Protein AF-A0A519Q4I6-F1 (afdb_monomer_lite)

pLDDT: mean 90.16, std 10.75, range [29.67, 98.44]

Radius of gyration: 19.49 Å; chains: 1; bounding box: 50×36×52 Å

Foldseek 3Di:
DPPAPPVCVQVVVDDDDPDDDPPDQAFEDAAPDPVCPVSVVVCVVNVHFYKHKYQDFAFAQADVVVVTHGPDMDIWRFHDPLAPVGDTPVNVCVVCCVVPCDPVNVVVVVVVLVVCLVVLGGNHNDADADPCVLDDDDAAEAEDFDAAPDPSQVSLVHDLVVSLVRACAEDDNGSDDHVSHPPDRYDHGGHRLSNVLVRHQYYDDRRDSSVVVNVSHND

Sequence (219 aa):
MLKIPFLQTFLPDHDLRRLPTPDVQAVIGWGLKPSAAAGRKLAAARGLPYIALEDGFLRSVGLGEAGATSLSLSVDDLGIYYDATRPSRLERLIETAPDWCDSAMKARARALVDRIVETGLSKTNMGGPLDRSLLRPGRRVLIVDQTAGDQSIAGGLASPESFLDMVAAGRKQGCIPPEALGGLTLIDTDVRGADLLAEVDVVYAVTSALGFEAVLRLG

Structure (mmCIF, N/CA/C/O backbone):
data_AF-A0A519Q4I6-F1
#
_entry.id   AF-A0A519Q4I6-F1
#
loop_
_atom_site.group_PDB
_atom_site.id
_atom_site.type_symbol
_atom_site.label_atom_id
_atom_site.label_alt_id
_atom_site.label_comp_id
_atom_site.label_asym_id
_atom_site.label_entity_id
_atom_site.label_seq_id
_atom_site.pdbx_PDB_ins_code
_atom_site.Cartn_x
_atom_site.Cartn_y
_atom_site.Cartn_z
_atom_site.occupancy
_atom_site.B_iso_or_equiv
_atom_site.auth_seq_id
_atom_site.auth_comp_id
_atom_site.auth_asym_id
_atom_site.auth_atom_id
_atom_site.pdbx_PDB_model_num
ATOM 1 N N . MET A 1 1 ? -6.216 17.326 14.467 1.00 58.44 1 MET A N 1
ATOM 2 C CA . MET A 1 1 ? -7.270 16.828 13.564 1.00 58.44 1 MET A CA 1
ATOM 3 C C . MET A 1 1 ? -6.591 16.455 12.269 1.00 58.44 1 MET A C 1
ATOM 5 O O . MET A 1 1 ? -5.737 17.224 11.832 1.00 58.44 1 MET A O 1
ATOM 9 N N . LEU A 1 2 ? -6.892 15.277 11.728 1.00 72.19 2 LEU A N 1
ATOM 10 C CA . LEU A 1 2 ? -6.369 14.867 10.431 1.00 72.19 2 LEU A CA 1
ATOM 11 C C . LEU A 1 2 ? -6.779 15.922 9.399 1.00 72.19 2 LEU A C 1
ATOM 13 O O . LEU A 1 2 ? -7.954 16.268 9.302 1.00 72.19 2 LEU A O 1
ATOM 17 N N . LYS A 1 3 ? -5.804 16.497 8.692 1.00 79.50 3 LYS A N 1
ATOM 18 C CA . LYS A 1 3 ? -6.052 17.510 7.659 1.00 79.50 3 LYS A CA 1
ATOM 19 C C . LYS A 1 3 ? -6.359 16.809 6.338 1.00 79.50 3 LYS A C 1
ATOM 21 O O . LYS A 1 3 ? -5.592 16.916 5.390 1.00 79.50 3 LYS A O 1
ATOM 26 N N . ILE A 1 4 ? -7.442 16.041 6.317 1.00 83.69 4 ILE A N 1
ATOM 27 C CA . ILE A 1 4 ? -7.895 15.319 5.129 1.00 83.69 4 ILE A CA 1
ATOM 28 C C . ILE A 1 4 ? -9.109 16.075 4.586 1.00 83.69 4 ILE A C 1
ATOM 30 O O . ILE A 1 4 ? -10.142 16.112 5.264 1.00 83.69 4 ILE A O 1
ATOM 34 N N . PRO A 1 5 ? -9.001 16.719 3.410 1.00 85.00 5 PRO A N 1
ATOM 35 C CA . PRO A 1 5 ? -10.154 17.315 2.753 1.00 85.00 5 PRO A CA 1
ATOM 36 C C . PRO A 1 5 ? -11.267 16.277 2.602 1.00 85.00 5 PRO A C 1
ATOM 38 O O . PRO A 1 5 ? -11.004 15.136 2.234 1.00 85.00 5 PRO A O 1
ATOM 41 N N . PHE A 1 6 ? -12.503 16.677 2.905 1.00 87.25 6 PHE A N 1
ATOM 42 C CA . PHE A 1 6 ? -13.687 15.824 2.751 1.00 87.25 6 PHE A CA 1
ATOM 43 C C . PHE A 1 6 ? -13.663 14.523 3.575 1.00 87.25 6 PHE A C 1
ATOM 45 O O . PHE A 1 6 ? -14.329 13.561 3.209 1.00 87.25 6 PHE A O 1
ATOM 52 N N . LEU A 1 7 ? -12.952 14.480 4.713 1.00 90.88 7 LEU A N 1
ATOM 53 C CA . LEU A 1 7 ? -12.899 13.285 5.573 1.00 90.88 7 LEU A CA 1
ATOM 54 C C . LEU A 1 7 ? -14.290 12.734 5.935 1.00 90.88 7 LEU A C 1
ATOM 56 O O . LEU A 1 7 ? -14.488 11.524 5.937 1.00 90.88 7 LEU A O 1
ATOM 60 N N . GLN A 1 8 ? -15.257 13.620 6.183 1.00 90.94 8 GLN A N 1
ATOM 61 C CA . GLN A 1 8 ? -16.641 13.241 6.478 1.00 90.94 8 GLN A CA 1
ATOM 62 C C . GLN A 1 8 ? -17.301 12.458 5.330 1.00 90.94 8 GLN A C 1
ATOM 64 O O . GLN A 1 8 ? -18.127 11.592 5.583 1.00 90.94 8 GLN A O 1
ATOM 69 N N . THR A 1 9 ? -16.919 12.717 4.076 1.00 91.56 9 THR A N 1
ATOM 70 C CA . THR A 1 9 ? -17.428 11.990 2.902 1.00 91.56 9 THR A CA 1
ATOM 71 C C . THR A 1 9 ? -16.922 10.550 2.860 1.00 91.56 9 THR A C 1
ATOM 73 O O . THR A 1 9 ? -17.627 9.671 2.379 1.00 91.56 9 THR A O 1
ATOM 76 N N . PHE A 1 10 ? -15.716 10.292 3.374 1.00 92.44 10 PHE A N 1
ATOM 77 C CA . PHE A 1 10 ? -15.170 8.935 3.476 1.00 92.44 10 PHE A CA 1
ATOM 78 C C . PHE A 1 10 ? -15.743 8.148 4.657 1.00 92.44 10 PHE A C 1
ATOM 80 O O . PHE A 1 10 ? -15.707 6.922 4.643 1.00 92.44 10 PHE A O 1
ATOM 87 N N . LEU A 1 11 ? -16.256 8.844 5.673 1.00 93.50 11 LEU A N 1
ATOM 88 C CA . LEU A 1 11 ? -16.809 8.260 6.893 1.00 93.50 11 LEU A CA 1
ATOM 89 C C . LEU A 1 11 ? -18.229 8.801 7.142 1.00 93.50 11 LEU A C 1
ATOM 91 O O . LEU A 1 11 ? -18.469 9.407 8.189 1.00 93.50 11 LEU A O 1
ATOM 95 N N . PRO A 1 12 ? -19.171 8.619 6.193 1.00 93.12 12 PRO A N 1
ATOM 96 C CA . PRO A 1 12 ? -20.488 9.254 6.260 1.00 93.12 12 PRO A CA 1
ATOM 97 C C . PRO A 1 12 ? -21.295 8.799 7.480 1.00 93.12 12 PRO A C 1
ATOM 99 O O . PRO A 1 12 ? -22.075 9.578 8.019 1.00 93.12 12 PRO A O 1
ATOM 102 N N . ASP A 1 13 ? -21.045 7.577 7.951 1.00 92.00 13 ASP A N 1
ATOM 103 C CA . ASP A 1 13 ? -21.754 6.963 9.076 1.00 92.00 13 ASP A CA 1
ATOM 104 C C . ASP A 1 13 ? -21.189 7.358 10.456 1.00 92.00 13 ASP A C 1
ATOM 106 O O . ASP A 1 13 ? -21.623 6.826 11.475 1.00 92.00 13 ASP A O 1
ATOM 110 N N . HIS A 1 14 ? -20.204 8.265 10.516 1.00 91.56 14 HIS A N 1
ATOM 111 C CA . HIS A 1 14 ? -19.526 8.647 11.760 1.00 91.56 14 HIS A CA 1
ATOM 112 C C . HIS A 1 14 ? -19.687 10.141 12.077 1.00 91.56 14 HIS A C 1
ATOM 114 O O . HIS A 1 14 ? -19.420 10.991 11.233 1.00 91.56 14 HIS A O 1
ATOM 120 N N . ASP A 1 15 ? -20.018 10.483 13.327 1.00 92.94 15 ASP A N 1
ATOM 121 C CA . ASP A 1 15 ? -19.925 11.857 13.851 1.00 92.94 15 ASP A CA 1
ATOM 122 C C . ASP A 1 15 ? -18.474 12.165 14.269 1.00 92.94 15 ASP A C 1
ATOM 124 O O . ASP A 1 15 ? -18.004 11.758 15.338 1.00 92.94 15 ASP A O 1
ATOM 128 N N . LEU A 1 16 ? -17.718 12.840 13.398 1.00 92.75 16 LEU A N 1
ATOM 129 C CA . LEU A 1 16 ? -16.288 13.070 13.600 1.00 92.75 16 LEU A CA 1
ATOM 130 C C . LEU A 1 16 ? -16.016 14.239 14.555 1.00 92.75 16 LEU A C 1
ATOM 132 O O . LEU A 1 16 ? -16.222 15.409 14.232 1.00 92.75 16 LEU A O 1
ATOM 136 N N . ARG A 1 17 ? -15.415 13.935 15.712 1.00 90.44 17 ARG A N 1
ATOM 137 C CA . ARG A 1 17 ? -15.042 14.934 16.727 1.00 90.44 17 ARG A CA 1
ATOM 138 C C . ARG A 1 17 ? -13.531 15.095 16.847 1.00 90.44 17 ARG A C 1
ATOM 140 O O . ARG A 1 17 ? -12.776 14.129 16.911 1.00 90.44 17 ARG A O 1
ATOM 147 N N . ARG A 1 18 ? -13.067 16.347 16.937 1.00 86.56 18 ARG A N 1
ATOM 148 C CA . ARG A 1 18 ? -11.634 16.662 17.097 1.00 86.56 18 ARG A CA 1
ATOM 149 C C . ARG A 1 18 ? -11.086 16.285 18.475 1.00 86.56 18 ARG A C 1
ATOM 151 O O . ARG A 1 18 ? -9.905 15.956 18.577 1.00 86.56 18 ARG A O 1
ATOM 158 N N . LEU A 1 19 ? -11.901 16.430 19.516 1.00 85.75 19 LEU A N 1
ATOM 159 C CA . LEU A 1 19 ? -11.523 16.179 20.903 1.00 85.75 19 LEU A CA 1
ATOM 160 C C . LEU A 1 19 ? -12.349 15.015 21.456 1.00 85.75 19 LEU A C 1
ATOM 162 O O . LEU A 1 19 ? -13.545 14.936 21.162 1.00 85.75 19 LEU A O 1
ATOM 166 N N . PRO A 1 20 ? -11.741 14.129 22.260 1.00 83.25 20 PRO A N 1
ATOM 167 C CA . PRO A 1 20 ? -12.460 13.013 22.842 1.00 83.25 20 PRO A CA 1
ATOM 168 C C . PRO A 1 20 ? -13.451 13.521 23.890 1.00 83.25 20 PRO A C 1
ATOM 170 O O . PRO A 1 20 ? -13.069 14.120 24.894 1.00 83.25 20 PRO A O 1
ATOM 173 N N . THR A 1 21 ? -14.726 13.243 23.658 1.00 90.19 21 THR A N 1
ATOM 174 C CA . THR A 1 21 ? -15.821 13.422 24.621 1.00 90.19 21 THR A CA 1
ATOM 175 C C . THR A 1 21 ? -16.089 12.089 25.343 1.00 90.19 21 THR A C 1
ATOM 177 O O . THR A 1 21 ? -15.518 11.067 24.951 1.00 90.19 21 THR A O 1
ATOM 180 N N . PRO A 1 22 ? -16.834 12.056 26.460 1.00 89.88 22 PRO A N 1
ATOM 181 C CA . PRO A 1 22 ? -17.107 10.801 27.171 1.00 89.88 22 PRO A CA 1
ATOM 182 C C . PRO A 1 22 ? -17.894 9.769 26.349 1.00 89.88 22 PRO A C 1
ATOM 184 O O . PRO A 1 22 ? -17.717 8.577 26.562 1.00 89.88 22 PRO A O 1
ATOM 187 N N . ASP A 1 23 ? -18.717 10.220 25.403 1.00 93.00 23 ASP A N 1
ATOM 188 C CA . ASP A 1 23 ? -19.615 9.415 24.566 1.00 93.00 23 ASP A CA 1
ATOM 189 C C . ASP A 1 23 ? -18.983 8.921 23.251 1.00 93.00 23 ASP A C 1
ATOM 191 O O . ASP A 1 23 ? -19.674 8.320 22.432 1.00 93.00 23 ASP A O 1
ATOM 195 N N . VAL A 1 24 ? -17.681 9.150 23.018 1.00 94.88 24 VAL A N 1
ATOM 196 C CA . VAL A 1 24 ? -17.032 8.649 21.793 1.00 94.88 24 VAL A CA 1
ATOM 197 C C . VAL A 1 24 ? -17.026 7.120 21.744 1.00 94.88 24 VAL A C 1
ATOM 199 O O . VAL A 1 24 ? -16.676 6.455 22.715 1.00 94.88 24 VAL A O 1
ATOM 202 N N . GLN A 1 25 ? -17.362 6.568 20.580 1.00 95.38 25 GLN A N 1
ATOM 203 C CA . GLN A 1 25 ? -17.472 5.119 20.380 1.00 95.38 25 GLN A CA 1
ATOM 204 C C . GLN A 1 25 ? -16.216 4.493 19.769 1.00 95.38 25 GLN A C 1
ATOM 206 O O . GLN A 1 25 ? -16.044 3.286 19.853 1.00 95.38 25 GLN A O 1
ATOM 211 N N . ALA A 1 26 ? -15.334 5.296 19.170 1.00 95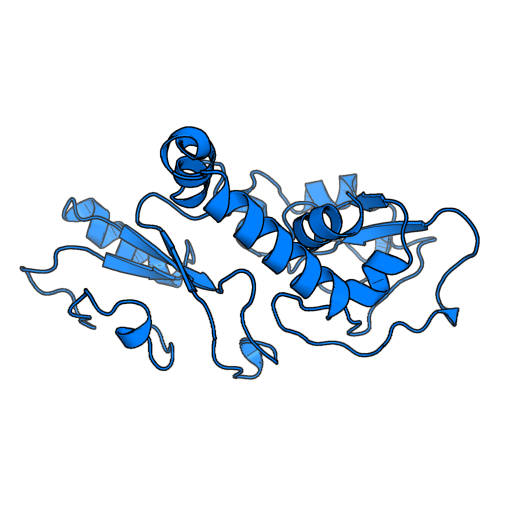.81 26 ALA A N 1
ATOM 212 C CA . ALA A 1 26 ? -14.075 4.855 18.581 1.00 95.81 26 ALA A CA 1
ATOM 213 C C . ALA A 1 26 ? -13.063 6.008 18.549 1.00 95.81 26 ALA A C 1
ATOM 215 O O . ALA A 1 26 ? -13.426 7.183 18.664 1.00 95.81 26 ALA A O 1
ATOM 216 N N . VAL A 1 27 ? -11.786 5.678 18.364 1.00 96.00 27 VAL A N 1
ATOM 217 C CA . VAL A 1 27 ? -10.722 6.656 18.110 1.00 96.00 27 VAL A CA 1
ATOM 218 C C . VAL A 1 27 ? -10.154 6.429 16.718 1.00 96.00 27 VAL A C 1
ATOM 220 O O . VAL A 1 27 ? -9.719 5.330 16.399 1.00 96.00 27 VAL A O 1
ATOM 223 N N . ILE A 1 28 ? -10.108 7.481 15.905 1.00 95.56 28 ILE A N 1
ATOM 224 C CA . ILE A 1 28 ? -9.580 7.428 14.539 1.00 95.56 28 ILE A CA 1
ATOM 225 C C . ILE A 1 28 ? -8.178 8.049 14.503 1.00 95.56 28 ILE A C 1
ATOM 227 O O . ILE A 1 28 ? -7.946 9.115 15.084 1.00 95.56 28 ILE A O 1
ATOM 231 N N . GLY A 1 29 ? -7.240 7.414 13.803 1.00 95.38 29 GLY A N 1
ATOM 232 C CA . GLY A 1 29 ? -5.883 7.928 13.604 1.00 95.38 29 GLY A CA 1
ATOM 233 C C . GLY A 1 29 ? -5.292 7.530 12.254 1.00 95.38 29 GLY A C 1
ATOM 234 O O . GLY A 1 29 ? -5.869 6.729 11.531 1.00 95.38 29 GLY A O 1
ATOM 235 N N . TRP A 1 30 ? -4.150 8.119 11.890 1.00 95.25 30 TRP A N 1
ATOM 236 C CA . TRP A 1 30 ? -3.477 7.809 10.624 1.00 95.25 30 TRP A CA 1
ATOM 237 C C . TRP A 1 30 ? -2.469 6.673 10.807 1.00 95.25 30 TRP A C 1
ATOM 239 O O . TRP A 1 30 ? -1.402 6.877 11.402 1.00 95.25 30 TRP A O 1
ATOM 249 N N . GLY A 1 31 ? -2.824 5.493 10.302 1.00 95.56 31 GLY A N 1
ATOM 250 C CA . GLY A 1 31 ? -2.033 4.273 10.363 1.00 95.56 31 GLY A CA 1
ATOM 251 C C . GLY A 1 31 ? -1.531 3.990 11.774 1.00 95.56 31 GLY A C 1
ATOM 252 O O . GLY A 1 31 ? -2.256 4.116 12.767 1.00 95.56 31 GLY A O 1
ATOM 253 N N . LEU A 1 32 ? -0.248 3.651 11.862 1.00 94.56 32 LEU A N 1
ATOM 254 C CA . LEU A 1 32 ? 0.450 3.368 13.109 1.00 94.56 32 LEU A CA 1
ATOM 255 C C . LEU A 1 32 ? 1.498 4.428 13.487 1.00 94.56 32 LEU A C 1
ATOM 257 O O . LEU A 1 32 ? 2.332 4.170 14.366 1.00 94.56 32 LEU A O 1
ATOM 261 N N . LYS A 1 33 ? 1.424 5.621 12.876 1.00 90.75 33 LYS A N 1
ATOM 262 C CA . LYS A 1 33 ? 2.454 6.662 12.993 1.00 90.75 33 LYS A CA 1
ATOM 263 C C . LYS A 1 33 ? 2.623 7.110 14.447 1.00 90.75 33 LYS A C 1
ATOM 265 O O . LYS A 1 33 ? 1.661 7.058 15.221 1.00 90.75 33 LYS A O 1
ATOM 270 N N . PRO A 1 34 ? 3.793 7.656 14.833 1.00 92.25 34 PRO A N 1
ATOM 271 C CA . PRO A 1 34 ? 3.973 8.259 16.156 1.00 92.25 34 PRO A CA 1
ATOM 272 C C . PRO A 1 34 ? 2.895 9.299 16.500 1.00 92.25 34 PRO A C 1
ATOM 274 O O . PRO A 1 34 ? 2.445 9.370 17.642 1.00 92.25 34 PRO A O 1
ATOM 277 N N . SER A 1 35 ? 2.399 10.039 15.501 1.00 91.81 35 SER A N 1
ATOM 278 C CA . SER A 1 35 ? 1.297 10.999 15.652 1.00 91.81 35 SER A CA 1
ATOM 279 C C . SER A 1 35 ? -0.025 10.369 16.112 1.00 91.81 35 SER A C 1
ATOM 281 O O . SER A 1 35 ? -0.828 11.046 16.752 1.00 91.81 35 SER A O 1
ATOM 283 N N . ALA A 1 36 ? -0.250 9.081 15.842 1.00 94.19 36 ALA A N 1
ATOM 284 C CA . ALA A 1 36 ? -1.424 8.336 16.286 1.00 94.19 36 ALA A CA 1
ATOM 285 C C . ALA A 1 36 ? -1.242 7.667 17.662 1.00 94.19 36 ALA A C 1
ATOM 287 O O . ALA A 1 36 ? -2.209 7.162 18.237 1.00 94.19 36 ALA A O 1
ATOM 288 N N . ALA A 1 37 ? -0.032 7.675 18.237 1.00 95.06 37 ALA A N 1
ATOM 289 C CA . ALA A 1 37 ? 0.271 6.940 19.465 1.00 95.06 37 ALA A CA 1
ATOM 290 C C . ALA A 1 37 ? -0.604 7.362 20.656 1.00 95.06 37 ALA A C 1
ATOM 292 O O . ALA A 1 37 ? -1.067 6.503 21.405 1.00 95.06 37 ALA A O 1
ATOM 293 N N . ALA A 1 38 ? -0.869 8.662 20.814 1.00 94.38 38 ALA A N 1
ATOM 294 C CA . ALA A 1 38 ? -1.755 9.163 21.865 1.00 94.38 38 ALA A CA 1
ATOM 295 C C . ALA A 1 38 ? -3.203 8.675 21.681 1.00 94.38 38 ALA A C 1
ATOM 297 O O . ALA A 1 38 ? -3.833 8.254 22.648 1.00 94.38 38 ALA A O 1
ATOM 298 N N . GLY A 1 39 ? -3.704 8.667 20.440 1.00 94.25 39 GLY A N 1
ATOM 299 C CA . GLY A 1 39 ? -5.037 8.158 20.110 1.00 94.25 39 GLY A CA 1
ATOM 300 C C . GLY A 1 39 ? -5.174 6.663 20.400 1.00 94.25 39 GLY A C 1
ATOM 301 O O . GLY A 1 39 ? -6.123 6.252 21.060 1.00 94.25 39 GLY A O 1
ATOM 302 N N . ARG A 1 40 ? -4.179 5.856 20.014 1.00 96.00 40 ARG A N 1
ATOM 303 C CA . ARG A 1 40 ? -4.159 4.416 20.326 1.00 96.00 40 ARG A CA 1
ATOM 304 C C . ARG A 1 40 ? -4.116 4.138 21.828 1.00 96.00 40 ARG A C 1
ATOM 306 O O . ARG A 1 40 ? -4.835 3.269 22.306 1.00 96.00 40 ARG A O 1
ATOM 313 N N . LYS A 1 41 ? -3.305 4.888 22.585 1.00 96.56 41 LYS A N 1
ATOM 314 C CA . LYS A 1 41 ? -3.260 4.775 24.054 1.00 96.56 41 LYS A CA 1
ATOM 315 C C . LYS A 1 41 ? -4.611 5.113 24.682 1.00 96.56 41 LYS A C 1
ATOM 317 O O . LYS A 1 41 ? -5.041 4.414 25.592 1.00 96.56 41 LYS A O 1
ATOM 322 N N . LEU A 1 42 ? -5.282 6.153 24.184 1.00 95.19 42 LEU A N 1
ATOM 323 C CA . LEU A 1 42 ? -6.617 6.534 24.641 1.00 95.19 42 LEU A CA 1
ATOM 324 C C . LEU A 1 42 ? -7.655 5.442 24.352 1.00 95.19 42 LEU A C 1
ATOM 326 O O . LEU A 1 42 ? -8.431 5.108 25.243 1.00 95.19 42 LEU A O 1
ATOM 330 N N . ALA A 1 43 ? -7.652 4.893 23.134 1.00 96.38 43 ALA A N 1
ATOM 331 C CA . ALA A 1 43 ? -8.530 3.796 22.739 1.00 96.38 43 ALA A CA 1
ATOM 332 C C . ALA A 1 43 ? -8.354 2.591 23.671 1.00 96.38 43 ALA A C 1
ATOM 334 O O . ALA A 1 43 ? -9.318 2.150 24.290 1.00 96.38 43 ALA A O 1
ATOM 335 N N . ALA A 1 44 ? -7.108 2.154 23.879 1.00 96.62 44 ALA A N 1
ATOM 336 C CA . ALA A 1 44 ? -6.789 1.051 24.781 1.00 96.62 44 ALA A CA 1
ATOM 337 C C . ALA A 1 44 ? -7.225 1.327 26.231 1.00 96.62 44 ALA A C 1
ATOM 339 O O . ALA A 1 44 ? -7.873 0.487 26.846 1.00 96.62 44 ALA A O 1
ATOM 340 N N . ALA A 1 45 ? -6.931 2.517 26.766 1.00 96.69 45 ALA A N 1
ATOM 341 C CA . ALA A 1 45 ? -7.282 2.882 28.140 1.00 96.69 45 ALA A CA 1
ATOM 342 C C . ALA A 1 45 ? -8.799 2.940 28.392 1.00 96.69 45 ALA A C 1
ATOM 344 O O . ALA A 1 45 ? -9.235 2.777 29.528 1.00 96.69 45 ALA A O 1
ATOM 345 N N . ARG A 1 46 ? -9.600 3.187 27.348 1.00 95.81 46 ARG A N 1
ATOM 346 C CA . ARG A 1 46 ? -11.067 3.245 27.423 1.00 95.81 46 ARG A CA 1
ATOM 347 C C . ARG A 1 46 ? -11.763 1.985 26.899 1.00 95.81 46 ARG A C 1
ATOM 349 O O . ARG A 1 46 ? -12.987 1.948 26.909 1.00 95.81 46 ARG A O 1
ATOM 356 N N . GLY A 1 47 ? -11.017 0.988 26.418 1.00 96.12 47 GLY A N 1
ATOM 357 C CA . GLY A 1 47 ? -11.591 -0.188 25.755 1.00 96.12 47 GLY A CA 1
ATOM 358 C C . GLY A 1 47 ? -12.361 0.142 24.469 1.00 96.12 47 GLY A C 1
ATOM 359 O O . GLY A 1 47 ? -13.308 -0.560 24.132 1.00 96.12 47 GLY A O 1
ATOM 360 N N . LEU A 1 48 ? -11.992 1.223 23.774 1.00 96.56 48 LEU A N 1
ATOM 361 C CA . LEU A 1 48 ? -12.624 1.643 22.521 1.00 96.56 48 LEU A CA 1
ATOM 362 C C . LEU A 1 48 ? -11.880 1.056 21.308 1.00 96.56 48 LEU A C 1
ATOM 364 O O . LEU A 1 48 ? -10.652 0.933 21.355 1.00 96.56 48 LEU A O 1
ATOM 368 N N . PRO A 1 49 ? -12.576 0.779 20.191 1.00 96.19 49 PRO A N 1
ATOM 369 C CA . PRO A 1 49 ? -11.950 0.504 18.903 1.00 96.19 49 PRO A CA 1
ATOM 370 C C . PRO A 1 49 ? -11.005 1.627 18.461 1.00 96.19 49 PRO A C 1
ATOM 372 O O . PRO A 1 49 ? -11.291 2.819 18.638 1.00 96.19 49 PRO A O 1
ATOM 375 N N . TYR A 1 50 ? -9.895 1.238 17.836 1.00 97.25 50 TYR A N 1
ATOM 376 C CA . TYR A 1 50 ? -9.029 2.146 17.093 1.00 97.25 50 TYR A CA 1
ATOM 377 C C . TYR A 1 50 ? -9.208 1.895 15.598 1.00 97.25 50 TYR A C 1
ATOM 379 O O . TYR A 1 50 ? -8.978 0.783 15.136 1.00 97.25 50 TYR A O 1
ATOM 387 N N . ILE A 1 51 ? -9.590 2.934 14.860 1.00 97.00 51 ILE A N 1
ATOM 388 C CA . ILE A 1 51 ? -9.761 2.887 13.410 1.00 97.00 51 ILE A CA 1
ATOM 389 C C . ILE A 1 51 ? -8.543 3.554 12.768 1.00 97.00 51 ILE A C 1
ATOM 391 O O . ILE A 1 51 ? -8.327 4.765 12.906 1.00 97.00 51 ILE A O 1
ATOM 395 N N . ALA A 1 52 ? -7.734 2.760 12.080 1.00 97.44 52 ALA A N 1
ATOM 396 C CA . ALA A 1 52 ? -6.577 3.208 11.331 1.00 97.44 52 ALA A CA 1
ATOM 397 C C . ALA A 1 52 ? -6.993 3.648 9.920 1.00 97.44 52 ALA A C 1
ATOM 399 O O . ALA A 1 52 ? -7.571 2.885 9.148 1.00 97.44 52 ALA A O 1
ATOM 400 N N . LEU A 1 53 ? -6.665 4.892 9.577 1.00 96.94 53 LEU A N 1
ATOM 401 C CA . LEU A 1 53 ? -6.801 5.430 8.229 1.00 96.94 53 LEU A CA 1
ATOM 402 C C . LEU A 1 53 ? -5.461 5.415 7.506 1.00 96.94 53 LEU A C 1
ATOM 404 O O . LEU A 1 53 ? -4.442 5.771 8.094 1.00 96.94 53 LEU A O 1
ATOM 408 N N . GLU A 1 54 ? -5.480 5.100 6.220 1.00 96.00 54 GLU A N 1
ATOM 409 C CA . GLU A 1 54 ? -4.347 5.297 5.313 1.00 96.00 54 GLU A CA 1
ATOM 410 C C . GLU A 1 54 ? -4.828 5.717 3.925 1.00 96.00 54 GLU A C 1
ATOM 412 O O . GLU A 1 54 ? -6.015 5.630 3.599 1.00 96.00 54 GLU A O 1
ATOM 417 N N . ASP A 1 55 ? -3.892 6.150 3.086 1.00 94.81 55 ASP A N 1
ATOM 418 C CA . ASP A 1 55 ? -4.171 6.380 1.672 1.00 94.81 55 ASP A CA 1
ATOM 419 C C . ASP A 1 55 ? -4.601 5.079 0.983 1.00 94.81 55 ASP A C 1
ATOM 421 O O . ASP A 1 55 ? -3.916 4.059 1.093 1.00 94.81 55 ASP A O 1
ATOM 425 N N . GLY A 1 56 ? -5.675 5.124 0.190 1.00 95.25 56 GLY A N 1
ATOM 426 C CA . GLY A 1 56 ? -6.083 3.970 -0.608 1.00 95.25 56 GLY A CA 1
ATOM 427 C C . GLY A 1 56 ? -5.064 3.593 -1.696 1.00 95.25 56 GLY A C 1
ATOM 428 O O . GLY A 1 56 ? -4.079 4.300 -1.959 1.00 95.25 56 GLY A O 1
ATOM 429 N N . PHE A 1 57 ? -5.288 2.440 -2.332 1.00 95.69 57 PHE A N 1
ATOM 430 C CA . PHE A 1 57 ? -4.385 1.895 -3.355 1.00 95.69 57 PHE A CA 1
ATOM 431 C C . PHE A 1 57 ? -4.381 2.711 -4.659 1.00 95.69 57 PHE A C 1
ATOM 433 O O . PHE A 1 57 ? -3.351 2.774 -5.318 1.00 95.69 57 PHE A O 1
ATOM 440 N N . LEU A 1 58 ? -5.484 3.399 -4.983 1.00 95.31 58 LEU A N 1
ATOM 441 C CA . LEU A 1 58 ? -5.568 4.418 -6.039 1.00 95.31 58 LEU A CA 1
ATOM 442 C C . LEU A 1 58 ? -5.877 5.772 -5.394 1.00 95.31 58 LEU A C 1
ATOM 444 O O . LEU A 1 58 ? -7.031 6.088 -5.105 1.00 95.31 58 LEU A O 1
ATOM 448 N N . ARG A 1 59 ? -4.841 6.554 -5.104 1.00 94.75 59 ARG A N 1
ATOM 449 C CA . ARG A 1 59 ? -4.917 7.711 -4.211 1.00 94.75 59 ARG A CA 1
ATOM 450 C C . ARG A 1 59 ? -5.271 9.003 -4.933 1.00 94.75 59 ARG A C 1
ATOM 452 O O . ARG A 1 59 ? -6.182 9.686 -4.498 1.00 94.75 59 ARG A O 1
ATOM 459 N N . SER A 1 60 ? -4.532 9.408 -5.959 1.00 94.56 60 SER A N 1
ATOM 460 C CA . SER A 1 60 ? -4.615 10.784 -6.481 1.00 94.56 60 SER A CA 1
ATOM 461 C C . SER A 1 60 ? -3.972 10.923 -7.857 1.00 94.56 60 SER A C 1
ATOM 463 O O . SER A 1 60 ? -3.299 10.006 -8.308 1.00 94.56 60 SER A O 1
ATOM 465 N N . VAL A 1 61 ? -4.146 12.077 -8.505 1.00 92.75 61 VAL A N 1
ATOM 466 C CA . VAL A 1 61 ? -3.216 12.570 -9.535 1.00 92.75 61 VAL A CA 1
ATOM 467 C C . VAL A 1 61 ? -2.308 13.583 -8.846 1.00 92.75 61 VAL A C 1
ATOM 469 O O . VAL A 1 61 ? -2.767 14.662 -8.474 1.00 92.75 61 VAL A O 1
ATOM 472 N N . GLY A 1 62 ? -1.059 13.207 -8.579 1.00 88.44 62 GLY A N 1
ATOM 473 C CA . GLY A 1 62 ? -0.146 13.996 -7.748 1.00 88.44 62 GLY A CA 1
ATOM 474 C C . GLY A 1 62 ? 0.243 13.318 -6.439 1.00 88.44 62 GLY A C 1
ATOM 475 O O . GLY A 1 62 ? -0.427 12.401 -5.959 1.00 88.44 62 GLY A O 1
ATOM 476 N N . LEU A 1 63 ? 1.334 13.799 -5.844 1.00 84.25 63 LEU A N 1
ATOM 477 C CA . LEU A 1 63 ? 1.826 13.353 -4.540 1.00 84.25 63 LEU A CA 1
ATOM 478 C C . LEU A 1 63 ? 1.059 14.025 -3.398 1.00 84.25 63 LEU A C 1
ATOM 480 O O . LEU A 1 63 ? 0.722 15.208 -3.464 1.00 84.25 63 LEU A O 1
ATOM 484 N N . GLY A 1 64 ? 0.843 13.288 -2.307 1.00 82.12 64 GLY A N 1
ATOM 485 C CA . GLY A 1 64 ? 0.222 13.841 -1.101 1.00 82.12 64 GLY A CA 1
ATOM 486 C C . GLY A 1 64 ? 1.028 14.973 -0.475 1.00 82.12 64 GLY A C 1
ATOM 487 O O . GLY A 1 64 ? 0.460 15.979 -0.061 1.00 82.12 64 GLY A O 1
ATOM 488 N N . GLU A 1 65 ? 2.353 14.839 -0.480 1.00 82.31 65 GLU A N 1
ATOM 489 C CA . GLU A 1 65 ? 3.296 15.844 0.024 1.00 82.31 65 GLU A CA 1
ATOM 490 C C . GLU A 1 65 ? 3.264 17.139 -0.798 1.00 82.31 65 GLU A C 1
ATOM 492 O O . GLU A 1 65 ? 3.462 18.221 -0.252 1.00 82.31 65 GLU A O 1
ATOM 497 N N . ALA A 1 66 ? 2.919 17.040 -2.087 1.00 83.75 66 ALA A N 1
ATOM 498 C CA . ALA A 1 66 ? 2.701 18.177 -2.979 1.00 83.75 66 ALA A CA 1
ATOM 499 C C . ALA A 1 66 ? 1.277 18.769 -2.875 1.00 83.75 66 ALA A C 1
ATOM 501 O O . ALA A 1 66 ? 0.908 19.640 -3.659 1.00 83.75 66 ALA A O 1
ATOM 502 N N . GLY A 1 67 ? 0.459 18.301 -1.924 1.00 85.44 67 GLY A N 1
ATOM 503 C CA . GLY A 1 67 ? -0.890 18.814 -1.671 1.00 85.44 67 GLY A CA 1
ATOM 504 C C . GLY A 1 67 ? -2.005 18.157 -2.489 1.00 85.44 67 GLY A C 1
ATOM 505 O O . GLY A 1 67 ? -3.146 18.617 -2.427 1.00 85.44 67 GLY A O 1
ATOM 506 N N . ALA A 1 68 ? -1.727 17.077 -3.231 1.00 89.12 68 ALA A N 1
ATOM 507 C CA . ALA A 1 68 ? -2.764 16.372 -3.979 1.00 89.12 68 ALA A CA 1
ATOM 508 C C . ALA A 1 68 ? -3.792 15.730 -3.031 1.00 89.12 68 ALA A C 1
ATOM 510 O O . ALA A 1 68 ? -3.442 14.963 -2.122 1.00 89.12 68 ALA A O 1
ATOM 511 N N . THR A 1 69 ? -5.071 16.027 -3.276 1.00 90.00 69 THR A N 1
ATOM 512 C CA . THR A 1 69 ? -6.196 15.516 -2.480 1.00 90.00 69 THR A CA 1
ATOM 513 C C . THR A 1 69 ? -6.359 14.014 -2.689 1.00 90.00 69 THR A C 1
ATOM 515 O O . THR A 1 69 ? -6.246 13.531 -3.815 1.00 90.00 69 THR A O 1
ATOM 518 N N . SER A 1 70 ? -6.627 13.280 -1.607 1.00 92.00 70 SER A N 1
ATOM 519 C CA . SER A 1 70 ? -6.898 11.847 -1.704 1.00 92.00 70 SER A CA 1
ATOM 520 C C . SER A 1 70 ? -8.295 11.590 -2.272 1.00 92.00 70 SER A C 1
ATOM 522 O O . SER A 1 70 ? -9.274 12.178 -1.817 1.00 92.00 70 SER A O 1
ATOM 524 N N . LEU A 1 71 ? -8.372 10.705 -3.260 1.00 94.62 71 LEU A N 1
ATOM 525 C CA . LEU A 1 71 ? -9.581 10.211 -3.918 1.00 94.62 71 LEU A CA 1
ATOM 526 C C . LEU A 1 71 ? -10.076 8.902 -3.287 1.00 94.62 71 LEU A C 1
ATOM 528 O O . LEU A 1 71 ? -11.221 8.515 -3.506 1.00 94.62 71 LEU A O 1
ATOM 532 N N . SER A 1 72 ? -9.235 8.216 -2.506 1.00 95.38 72 SER A N 1
ATOM 533 C CA . SER A 1 72 ? -9.610 7.004 -1.775 1.00 95.38 72 SER A CA 1
ATOM 534 C C . SER A 1 72 ? -8.850 6.867 -0.455 1.00 95.38 72 SER A C 1
ATOM 536 O O . SER A 1 72 ? -7.701 7.294 -0.322 1.00 95.38 72 SER A O 1
ATOM 538 N N . LEU A 1 73 ? -9.487 6.245 0.536 1.00 95.75 73 LEU A N 1
ATOM 539 C CA . LEU A 1 73 ? -8.890 5.940 1.835 1.00 95.75 73 LEU A CA 1
ATOM 540 C C . LEU A 1 73 ? -9.095 4.467 2.172 1.00 95.75 73 LEU A C 1
ATOM 542 O O . LEU A 1 73 ? -10.145 3.895 1.883 1.00 95.75 73 LEU A O 1
ATOM 546 N N . SER A 1 74 ? -8.096 3.880 2.822 1.00 96.12 74 SER A N 1
ATOM 547 C CA . SER A 1 74 ? -8.257 2.642 3.573 1.00 96.12 74 SER A CA 1
ATOM 548 C C . SER A 1 74 ? -8.782 2.986 4.963 1.00 96.12 74 SER A C 1
ATOM 550 O O . SER A 1 74 ? -8.230 3.864 5.627 1.00 96.12 74 SER A O 1
ATOM 552 N N . VAL A 1 75 ? -9.825 2.284 5.400 1.00 96.75 75 VAL A N 1
ATOM 553 C CA . VAL A 1 75 ? -10.422 2.410 6.734 1.00 96.75 75 VAL A CA 1
ATOM 554 C C . VAL A 1 75 ? -10.375 1.031 7.378 1.00 96.75 75 VAL A C 1
ATOM 556 O O . VAL A 1 75 ? -11.055 0.116 6.918 1.00 96.75 75 VAL A O 1
ATOM 559 N N . ASP A 1 76 ? -9.538 0.870 8.397 1.00 97.69 76 ASP A N 1
ATOM 560 C CA . ASP A 1 76 ? -9.303 -0.417 9.046 1.00 97.69 76 ASP A CA 1
ATOM 561 C C . ASP A 1 76 ? -9.580 -0.308 10.546 1.00 97.69 76 ASP A C 1
ATOM 563 O O . ASP A 1 76 ? -8.906 0.410 11.277 1.00 97.69 76 ASP A O 1
ATOM 567 N N . ASP A 1 77 ? -10.620 -0.988 11.004 1.00 96.06 77 ASP A N 1
ATOM 568 C CA . ASP A 1 77 ? -11.075 -1.039 12.394 1.00 96.06 77 ASP A CA 1
ATOM 569 C C . ASP A 1 77 ? -10.569 -2.283 13.148 1.00 96.06 77 ASP A C 1
ATOM 571 O O . ASP A 1 77 ? -10.947 -2.497 14.301 1.00 96.06 77 ASP A O 1
ATOM 575 N N . LEU A 1 78 ? -9.716 -3.099 12.517 1.00 96.81 78 LEU A N 1
ATOM 576 C CA . LEU A 1 78 ? -9.110 -4.294 13.113 1.00 96.81 78 LEU A CA 1
ATOM 577 C C . LEU A 1 78 ? -7.591 -4.149 13.294 1.00 96.81 78 LEU A C 1
ATOM 579 O O . LEU A 1 78 ? -7.040 -4.548 14.321 1.00 96.81 78 LEU A O 1
ATOM 583 N N . GLY A 1 79 ? -6.921 -3.546 12.317 1.00 96.62 79 GLY A N 1
ATOM 584 C CA . GLY A 1 79 ? -5.475 -3.375 12.265 1.00 96.62 79 GLY A CA 1
ATOM 585 C C . GLY A 1 79 ? -5.092 -2.330 11.223 1.00 96.62 79 GLY A C 1
ATOM 586 O O . GLY A 1 79 ? -5.609 -1.217 11.235 1.00 96.62 79 GLY A O 1
ATOM 587 N N . ILE A 1 80 ? -4.150 -2.662 10.342 1.00 97.88 80 ILE A N 1
ATOM 588 C CA . ILE A 1 80 ? -3.868 -1.908 9.115 1.00 97.88 80 ILE A CA 1
ATOM 589 C C . ILE A 1 80 ? -3.193 -2.848 8.112 1.00 97.88 80 ILE A C 1
ATOM 591 O O . ILE A 1 80 ? -2.409 -3.703 8.513 1.00 97.88 80 ILE A O 1
ATOM 595 N N . TYR A 1 81 ? -3.462 -2.693 6.814 1.00 97.88 81 TYR A N 1
ATOM 596 C CA . TYR A 1 81 ? -3.058 -3.661 5.779 1.00 97.88 81 TYR A CA 1
ATOM 597 C C . TYR A 1 81 ? -1.550 -3.956 5.688 1.00 97.88 81 TYR A C 1
ATOM 599 O O . TYR A 1 81 ? -1.170 -4.985 5.142 1.00 97.88 81 TYR A O 1
ATOM 607 N N . TYR A 1 82 ? -0.689 -3.051 6.160 1.00 97.19 82 TYR A N 1
ATOM 608 C CA . TYR A 1 82 ? 0.765 -3.216 6.094 1.00 97.19 82 TYR A CA 1
ATOM 609 C C . TYR A 1 82 ? 1.377 -3.798 7.378 1.00 97.19 82 TYR A C 1
ATOM 611 O O . TYR A 1 82 ? 2.588 -3.999 7.422 1.00 97.19 82 TYR A O 1
ATOM 619 N N . ASP A 1 83 ? 0.590 -3.990 8.442 1.00 97.81 83 ASP A N 1
ATOM 620 C CA . ASP A 1 83 ? 1.061 -4.548 9.713 1.00 97.81 83 ASP A CA 1
ATOM 621 C C . ASP A 1 83 ? 0.781 -6.053 9.756 1.00 97.81 83 ASP A C 1
ATOM 623 O O . ASP A 1 83 ? -0.324 -6.475 10.078 1.00 97.81 83 ASP A O 1
ATOM 627 N N . ALA A 1 84 ? 1.798 -6.855 9.457 1.00 97.50 84 ALA A N 1
ATOM 628 C CA . ALA A 1 84 ? 1.743 -8.312 9.481 1.00 97.50 84 ALA A CA 1
ATOM 629 C C . ALA A 1 84 ? 1.851 -8.905 10.902 1.00 97.50 84 ALA A C 1
ATOM 631 O O . ALA A 1 84 ? 1.812 -10.122 11.066 1.00 97.50 84 ALA A O 1
ATOM 632 N N . THR A 1 85 ? 1.999 -8.083 11.951 1.00 96.69 85 THR A N 1
ATOM 633 C CA . THR A 1 85 ? 2.084 -8.574 13.343 1.00 96.69 85 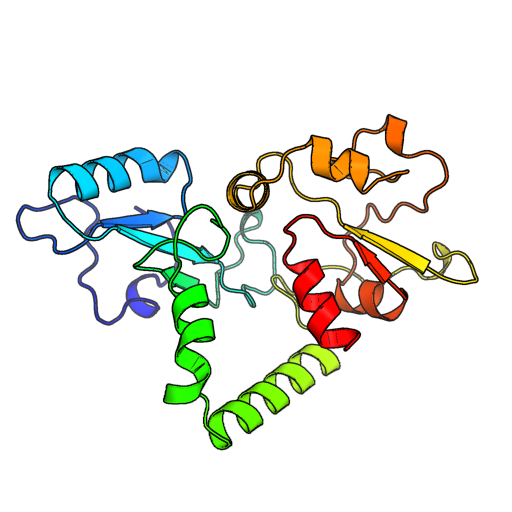THR A CA 1
ATOM 634 C C . THR A 1 85 ? 0.721 -8.911 13.948 1.00 96.69 85 THR A C 1
ATOM 636 O O . THR A 1 85 ? 0.652 -9.500 15.030 1.00 96.69 85 THR A O 1
ATOM 639 N N . ARG A 1 86 ? -0.371 -8.511 13.287 1.00 95.56 86 ARG A N 1
ATOM 640 C CA . ARG A 1 86 ? -1.746 -8.701 13.755 1.00 95.56 86 ARG A CA 1
ATOM 641 C C . ARG A 1 86 ? -2.719 -8.774 12.571 1.00 95.56 86 ARG A C 1
ATOM 643 O O . ARG A 1 86 ? -2.402 -8.242 11.512 1.00 95.56 86 ARG A O 1
ATOM 650 N N . PRO A 1 87 ? -3.934 -9.308 12.767 1.00 97.81 87 PRO A N 1
ATOM 651 C CA . PRO A 1 87 ? -4.958 -9.285 11.730 1.00 97.81 87 PRO A CA 1
ATOM 652 C C . PRO A 1 87 ? -5.337 -7.869 11.281 1.00 97.81 87 PRO A C 1
ATOM 654 O O . PRO A 1 87 ? -5.393 -6.936 12.085 1.00 97.81 87 PRO A O 1
ATOM 657 N N . SER A 1 88 ? -5.674 -7.728 10.000 1.00 98.31 88 SER A N 1
ATOM 658 C CA . SER A 1 88 ? -6.182 -6.487 9.402 1.00 98.31 88 SER A CA 1
ATOM 659 C C . SER A 1 88 ? -7.553 -6.701 8.763 1.00 98.31 88 SER A C 1
ATOM 661 O O . SER A 1 88 ? -7.950 -7.832 8.460 1.00 98.31 88 SER A O 1
ATOM 663 N N . ARG A 1 89 ? -8.301 -5.617 8.525 1.00 97.75 89 ARG A N 1
ATOM 664 C CA . ARG A 1 89 ? -9.591 -5.706 7.826 1.00 97.75 89 ARG A CA 1
ATOM 665 C C . ARG A 1 89 ? -9.412 -6.283 6.422 1.00 97.75 89 ARG A C 1
ATOM 667 O O . ARG A 1 89 ? -10.248 -7.075 5.994 1.00 97.75 89 ARG A O 1
ATOM 674 N N . LEU A 1 90 ? -8.322 -5.932 5.734 1.00 97.88 90 LEU A N 1
ATOM 675 C CA . LEU A 1 90 ? -7.995 -6.489 4.420 1.00 97.88 90 LEU A CA 1
ATOM 676 C C . LEU A 1 90 ? -7.730 -7.999 4.491 1.00 97.88 90 LEU A C 1
ATOM 678 O O 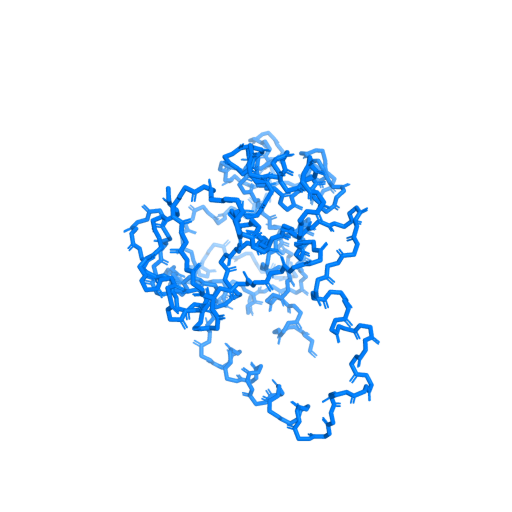. LEU A 1 90 ? -8.272 -8.739 3.676 1.00 97.88 90 LEU A O 1
ATOM 682 N N . GLU A 1 91 ? -6.958 -8.459 5.477 1.00 98.31 91 GLU A N 1
ATOM 683 C CA . GLU A 1 91 ? -6.696 -9.890 5.680 1.00 98.31 91 GLU A CA 1
ATOM 684 C C . GLU A 1 91 ? -7.999 -10.661 5.915 1.00 98.31 91 GLU A C 1
ATOM 686 O O . GLU A 1 91 ? -8.244 -11.671 5.258 1.00 98.31 91 GLU A O 1
ATOM 691 N N . ARG A 1 92 ? -8.895 -10.129 6.755 1.00 98.25 92 ARG A N 1
ATOM 692 C CA . ARG A 1 92 ? -10.218 -10.730 6.978 1.00 98.25 92 ARG A CA 1
ATOM 693 C C . ARG A 1 92 ? -11.071 -10.767 5.718 1.00 98.25 92 ARG A C 1
ATOM 695 O O . ARG A 1 92 ? -11.744 -11.763 5.497 1.00 98.25 92 ARG A O 1
ATOM 702 N N . LEU A 1 93 ? -11.053 -9.714 4.897 1.00 97.75 93 LEU A N 1
ATOM 703 C CA . LEU A 1 93 ? -11.782 -9.700 3.623 1.00 97.75 93 LEU A CA 1
ATOM 704 C C . LEU A 1 93 ? -11.259 -10.772 2.662 1.00 97.75 93 LEU A C 1
ATOM 706 O O . LEU A 1 93 ? -12.057 -11.395 1.966 1.00 97.75 93 LEU A O 1
ATOM 710 N N . ILE A 1 94 ? -9.944 -10.996 2.631 1.00 97.31 94 ILE A N 1
ATOM 711 C CA . ILE A 1 94 ? -9.327 -12.055 1.825 1.00 97.31 94 ILE A CA 1
ATOM 712 C C . ILE A 1 94 ? -9.713 -13.436 2.370 1.00 97.31 94 ILE A C 1
ATOM 714 O O . ILE A 1 94 ? -10.142 -14.290 1.597 1.00 97.31 94 ILE A O 1
ATOM 718 N N . GLU A 1 95 ? -9.610 -13.642 3.685 1.00 98.19 95 GLU A N 1
ATOM 719 C CA . GLU A 1 95 ? -9.955 -14.900 4.360 1.00 98.19 95 GLU A CA 1
ATOM 720 C C . GLU A 1 95 ? -11.415 -15.303 4.099 1.00 98.19 95 GLU A C 1
ATOM 722 O O . GLU A 1 95 ? -11.696 -16.449 3.749 1.00 98.19 95 GLU A O 1
ATOM 727 N N . THR A 1 96 ? -12.344 -14.350 4.202 1.00 98.12 96 THR A N 1
ATOM 728 C CA . THR A 1 96 ? -13.783 -14.588 4.014 1.00 98.12 96 THR A CA 1
ATOM 729 C C . THR A 1 96 ? -14.255 -14.365 2.581 1.00 98.12 96 THR A C 1
ATOM 731 O O . THR A 1 96 ? -15.457 -14.353 2.323 1.00 98.12 96 THR A O 1
ATOM 734 N N . ALA A 1 97 ? -13.342 -14.209 1.615 1.00 98.00 97 ALA A N 1
ATOM 735 C CA . ALA A 1 97 ? -13.693 -14.024 0.207 1.00 98.00 97 ALA A CA 1
ATOM 736 C C . ALA A 1 97 ? -14.708 -15.055 -0.331 1.00 98.00 97 ALA A C 1
ATOM 738 O O . ALA A 1 97 ? -15.577 -14.645 -1.102 1.00 98.00 97 ALA A O 1
ATOM 739 N N . PRO A 1 98 ? -14.686 -16.347 0.061 1.00 97.81 98 PRO A N 1
ATOM 740 C CA . PRO A 1 98 ? -15.719 -17.299 -0.352 1.00 97.81 98 PRO A CA 1
ATOM 741 C C . PRO A 1 98 ? -17.160 -16.892 0.006 1.00 97.81 98 PRO A C 1
ATOM 743 O O . PRO A 1 98 ? -18.079 -17.298 -0.702 1.00 97.81 98 PRO A O 1
ATOM 746 N N . ASP A 1 99 ? -17.359 -16.071 1.041 1.00 97.69 99 ASP A N 1
ATOM 747 C CA . ASP A 1 99 ? -18.683 -15.699 1.557 1.00 97.69 99 ASP A CA 1
ATOM 748 C C . ASP A 1 99 ? -19.322 -14.523 0.800 1.00 97.69 99 ASP A C 1
ATOM 750 O O . ASP A 1 99 ? -20.539 -14.344 0.839 1.00 97.69 99 ASP A O 1
ATOM 754 N N . TRP A 1 100 ? -18.517 -13.693 0.126 1.00 96.94 100 TRP A N 1
ATOM 755 C CA . TRP A 1 100 ? -18.984 -12.440 -0.489 1.00 96.94 100 TRP A CA 1
ATOM 756 C C . TRP A 1 100 ? -18.460 -12.193 -1.911 1.00 96.94 100 TRP A C 1
ATOM 758 O O . TRP A 1 100 ? -19.035 -11.394 -2.652 1.00 96.94 100 TRP A O 1
ATOM 768 N N . CYS A 1 101 ? -17.375 -12.854 -2.324 1.00 97.88 101 CYS A N 1
ATOM 769 C CA . CYS A 1 101 ? -16.766 -12.695 -3.643 1.00 97.88 101 CYS A CA 1
ATOM 770 C C . CYS A 1 101 ? -17.392 -13.673 -4.648 1.00 97.88 101 CYS A C 1
ATOM 772 O O . CYS A 1 101 ? -16.773 -14.639 -5.113 1.00 97.88 101 CYS A O 1
ATOM 774 N N . ASP A 1 102 ? -18.659 -13.416 -4.964 1.00 97.81 102 ASP A N 1
ATOM 775 C CA . ASP A 1 102 ? -19.417 -14.164 -5.960 1.00 97.81 102 ASP A CA 1
ATOM 776 C C . ASP A 1 102 ? -18.901 -13.933 -7.399 1.00 97.81 102 ASP A C 1
ATOM 778 O O . ASP A 1 102 ? -17.925 -13.219 -7.659 1.00 97.81 102 ASP A O 1
ATOM 782 N N . SER A 1 103 ? -19.551 -14.562 -8.380 1.00 98.25 103 SER A N 1
ATOM 783 C CA . SER A 1 103 ? -19.176 -14.418 -9.791 1.00 98.25 103 SER A CA 1
ATOM 784 C C . SER A 1 103 ? -19.288 -12.979 -10.303 1.00 98.25 103 SER A C 1
ATOM 786 O O . SER A 1 103 ? -18.479 -12.574 -11.139 1.00 98.25 103 SER A O 1
ATOM 788 N N . ALA A 1 104 ? -20.256 -12.199 -9.813 1.00 98.25 104 ALA A N 1
ATOM 789 C CA . ALA A 1 104 ? -20.443 -10.813 -10.232 1.00 98.25 104 ALA A CA 1
ATOM 790 C C . ALA A 1 104 ? -19.325 -9.918 -9.678 1.00 98.25 104 ALA A C 1
ATOM 792 O O . ALA A 1 104 ? -18.762 -9.100 -10.409 1.00 98.25 104 ALA A O 1
ATOM 793 N N . MET A 1 105 ? -18.940 -10.121 -8.417 1.00 98.25 105 MET A N 1
ATOM 794 C CA . MET A 1 105 ? -17.802 -9.453 -7.796 1.00 98.25 105 MET A CA 1
ATOM 795 C C . MET A 1 105 ? -16.496 -9.791 -8.516 1.00 98.25 105 MET A C 1
ATOM 797 O O . MET A 1 105 ? -15.728 -8.884 -8.834 1.00 98.25 105 MET A O 1
ATOM 801 N N . LYS A 1 106 ? -16.262 -11.068 -8.845 1.00 98.19 106 LYS A N 1
ATOM 802 C CA . LYS A 1 106 ? -15.081 -11.502 -9.612 1.00 98.19 106 LYS A CA 1
ATOM 803 C C . LYS A 1 106 ? -15.032 -10.873 -11.003 1.00 98.19 106 LYS A C 1
ATOM 805 O O . LYS A 1 106 ? -13.976 -10.389 -11.406 1.00 98.19 106 LYS A O 1
ATOM 810 N N . ALA A 1 107 ? -16.159 -10.826 -11.715 1.00 98.44 107 ALA A N 1
ATOM 811 C CA . ALA A 1 107 ? -16.244 -10.178 -13.024 1.00 98.44 107 ALA A CA 1
ATOM 812 C C . ALA A 1 107 ? -15.950 -8.673 -12.931 1.00 98.44 107 ALA A C 1
ATOM 814 O O . ALA A 1 107 ? -15.171 -8.139 -13.721 1.00 98.44 107 ALA A O 1
ATOM 815 N N . ARG A 1 108 ? -16.505 -7.995 -11.918 1.00 98.31 108 ARG A N 1
ATOM 816 C CA . ARG A 1 108 ? -16.209 -6.582 -11.652 1.00 98.31 108 ARG A CA 1
ATOM 817 C C . ARG A 1 108 ? -14.734 -6.369 -11.316 1.00 98.31 108 ARG A C 1
ATOM 819 O O . ARG A 1 108 ? -14.132 -5.434 -11.834 1.00 98.31 108 ARG A O 1
ATOM 826 N N . ALA A 1 109 ? -14.154 -7.211 -10.462 1.00 97.44 109 ALA A N 1
ATOM 827 C CA . ALA A 1 109 ? -12.746 -7.136 -10.089 1.00 97.44 109 ALA A CA 1
ATOM 828 C C . ALA A 1 109 ? -11.839 -7.314 -11.312 1.00 97.44 109 ALA A C 1
ATOM 830 O O . ALA A 1 109 ? -10.937 -6.506 -11.504 1.00 97.44 109 ALA A O 1
ATOM 831 N N . ARG A 1 110 ? -12.131 -8.292 -12.182 1.00 97.75 110 ARG A N 1
ATOM 832 C CA . ARG A 1 110 ? -11.409 -8.489 -13.446 1.00 97.75 110 ARG A CA 1
ATOM 833 C C . ARG A 1 110 ? -11.473 -7.246 -14.332 1.00 97.75 110 ARG A C 1
ATOM 835 O O . ARG A 1 110 ? -10.428 -6.707 -14.661 1.00 97.75 110 ARG A O 1
ATOM 842 N N . ALA A 1 111 ? -12.668 -6.717 -14.597 1.00 98.31 111 ALA A N 1
ATOM 843 C CA . ALA A 1 111 ? -12.827 -5.508 -15.409 1.00 98.31 111 ALA A CA 1
ATOM 844 C C . ALA A 1 111 ? -12.093 -4.284 -14.822 1.00 98.31 111 ALA A C 1
ATOM 846 O O . ALA A 1 111 ? -11.604 -3.427 -15.557 1.00 98.31 111 ALA A O 1
ATOM 847 N N . LEU A 1 112 ? -12.012 -4.179 -13.490 1.00 97.44 112 LEU A N 1
ATOM 848 C CA . LEU A 1 112 ? -11.246 -3.124 -12.825 1.00 97.44 112 LEU A CA 1
ATOM 849 C C . LEU A 1 112 ? -9.737 -3.320 -12.976 1.00 97.44 112 LEU A C 1
ATOM 851 O O . LEU A 1 112 ? -9.046 -2.337 -13.236 1.00 97.44 112 LEU A O 1
ATOM 855 N N . VAL A 1 113 ? -9.242 -4.551 -12.820 1.00 97.44 113 VAL A N 1
ATOM 856 C CA . VAL A 1 113 ? -7.831 -4.889 -13.052 1.00 97.44 113 VAL A CA 1
ATOM 857 C C . VAL A 1 113 ? -7.459 -4.576 -14.494 1.00 97.44 113 VAL A C 1
ATOM 859 O O . VAL A 1 113 ? -6.521 -3.814 -14.701 1.00 97.44 113 VAL A O 1
ATOM 862 N N . ASP A 1 114 ? -8.239 -5.049 -15.466 1.00 97.19 114 ASP A N 1
ATOM 863 C CA . ASP A 1 114 ? -7.988 -4.817 -16.892 1.00 97.19 114 ASP A CA 1
ATOM 864 C C . ASP A 1 114 ? -7.909 -3.312 -17.181 1.00 97.19 114 ASP A C 1
ATOM 866 O O . ASP A 1 114 ? -6.923 -2.831 -17.735 1.00 97.19 114 ASP A O 1
ATOM 870 N N . ARG A 1 115 ? -8.859 -2.523 -16.659 1.00 97.56 115 ARG A N 1
ATOM 871 C CA . ARG A 1 115 ? -8.830 -1.063 -16.803 1.00 97.56 115 ARG A CA 1
ATOM 872 C C . ARG A 1 115 ? -7.598 -0.422 -16.160 1.00 97.56 115 ARG A C 1
ATOM 874 O O . ARG A 1 115 ? -7.024 0.488 -16.752 1.00 97.56 115 ARG A O 1
ATOM 881 N N . ILE A 1 116 ? -7.186 -0.843 -14.961 1.00 96.31 116 ILE A N 1
ATOM 882 C CA . ILE A 1 116 ? -5.967 -0.332 -14.300 1.00 96.31 116 ILE A CA 1
ATOM 883 C C . ILE A 1 116 ? -4.730 -0.651 -15.148 1.00 96.31 116 ILE A C 1
ATOM 885 O O . ILE A 1 116 ? -3.850 0.202 -15.315 1.00 96.31 116 ILE A O 1
ATOM 889 N N . VAL A 1 117 ? -4.671 -1.863 -15.703 1.00 96.19 117 VAL A N 1
ATOM 890 C CA . VAL A 1 117 ? -3.560 -2.315 -16.538 1.00 96.19 117 VAL A CA 1
ATOM 891 C C . VAL A 1 117 ? -3.499 -1.496 -17.825 1.00 96.19 117 VAL A C 1
ATOM 893 O O . VAL A 1 117 ? -2.477 -0.851 -18.068 1.00 96.19 117 VAL A O 1
ATOM 896 N N . GLU A 1 118 ? -4.600 -1.445 -18.576 1.00 95.75 118 GLU A N 1
ATOM 897 C CA . GLU A 1 118 ? -4.733 -0.750 -19.863 1.00 95.75 118 GLU A CA 1
ATOM 898 C C . GLU A 1 118 ? -4.442 0.750 -19.771 1.00 95.75 118 GLU A C 1
ATOM 900 O O . GLU A 1 118 ? -3.786 1.318 -20.641 1.00 95.75 118 GLU A O 1
ATOM 905 N N . THR A 1 119 ? -4.920 1.408 -18.713 1.00 95.12 119 THR A N 1
ATOM 906 C CA . THR A 1 119 ? -4.760 2.864 -18.546 1.00 95.12 119 THR A CA 1
ATOM 907 C C . THR A 1 119 ? -3.437 3.260 -17.895 1.00 95.12 119 THR A C 1
ATOM 909 O O . THR A 1 119 ? -3.113 4.446 -17.844 1.00 95.12 119 THR A O 1
ATOM 912 N N . GLY A 1 120 ? -2.670 2.295 -17.379 1.00 94.00 120 GLY A N 1
ATOM 913 C CA . GLY A 1 120 ? -1.428 2.575 -16.661 1.00 94.00 120 GLY A CA 1
ATOM 914 C C . GLY A 1 120 ? -1.627 3.273 -15.309 1.00 94.00 120 GLY A C 1
ATOM 915 O O . GLY A 1 120 ? -0.684 3.892 -14.817 1.00 94.00 120 GLY A O 1
ATOM 916 N N . LEU A 1 121 ? -2.829 3.202 -14.715 1.00 95.44 121 LEU A N 1
ATOM 917 C CA . LEU A 1 121 ? -3.102 3.801 -13.404 1.00 95.44 121 LEU A CA 1
ATOM 918 C C . LEU A 1 121 ? -2.213 3.182 -12.314 1.00 95.44 121 LEU A C 1
ATOM 920 O O . LEU A 1 121 ? -1.935 1.980 -12.324 1.00 95.44 121 LEU A O 1
ATOM 924 N N . SER A 1 122 ? -1.818 4.025 -11.361 1.00 93.38 122 SER A N 1
ATOM 925 C CA . SER A 1 122 ? -1.014 3.685 -10.182 1.00 93.38 122 SER A CA 1
ATOM 926 C C . SER A 1 122 ? -1.489 4.486 -8.965 1.00 93.38 122 SER A C 1
ATOM 928 O O . SER A 1 122 ? -2.422 5.292 -9.062 1.00 93.38 122 SER A O 1
ATOM 930 N N . LYS A 1 123 ? -0.852 4.306 -7.797 1.00 93.38 123 LYS A N 1
ATOM 931 C CA . LYS A 1 123 ? -1.268 5.000 -6.559 1.00 93.38 123 LYS A CA 1
ATOM 932 C C . LYS A 1 123 ? -1.402 6.515 -6.738 1.00 93.38 123 LYS A C 1
ATOM 934 O O . LYS A 1 123 ? -2.411 7.081 -6.329 1.00 93.38 123 LYS A O 1
ATOM 939 N N . THR A 1 124 ? -0.416 7.181 -7.332 1.00 90.88 124 THR A N 1
ATOM 940 C CA . THR A 1 124 ? -0.389 8.653 -7.452 1.00 90.88 124 THR A CA 1
ATOM 941 C C . THR A 1 124 ? -0.505 9.159 -8.887 1.00 90.88 124 THR A C 1
ATOM 943 O O . THR A 1 124 ? -0.576 10.372 -9.080 1.00 90.88 124 THR A O 1
ATOM 946 N N . ASN A 1 125 ? -0.549 8.265 -9.884 1.00 91.88 125 ASN A N 1
ATOM 947 C CA . ASN A 1 125 ? -0.671 8.604 -11.309 1.00 91.88 125 ASN A CA 1
ATOM 948 C C . ASN A 1 125 ? 0.355 9.661 -11.762 1.00 91.88 125 ASN A C 1
ATOM 950 O O . ASN A 1 125 ? 0.044 10.558 -12.543 1.00 91.88 125 ASN A O 1
ATOM 954 N N . MET A 1 126 ? 1.568 9.563 -11.211 1.00 87.75 126 MET A N 1
ATOM 955 C CA . MET A 1 126 ? 2.692 10.463 -11.464 1.00 87.75 126 MET A CA 1
ATOM 956 C C . MET A 1 126 ? 3.783 9.786 -12.294 1.00 87.75 126 MET A C 1
ATOM 958 O O . MET A 1 126 ? 3.797 8.565 -12.467 1.00 87.75 126 MET A O 1
ATOM 962 N N . GLY A 1 127 ? 4.721 10.610 -12.755 1.00 86.25 127 GLY A N 1
ATOM 963 C CA . GLY A 1 127 ? 5.901 10.197 -13.501 1.00 86.25 127 GLY A CA 1
ATOM 964 C C . GLY A 1 127 ? 5.795 10.498 -14.992 1.00 86.25 127 GLY A C 1
ATOM 965 O O . GLY A 1 127 ? 4.707 10.596 -15.562 1.00 86.25 127 GLY A O 1
ATOM 966 N N . GLY A 1 128 ? 6.956 10.668 -15.614 1.00 89.50 128 GLY A N 1
ATOM 967 C CA . GLY A 1 128 ? 7.100 10.780 -17.058 1.00 89.50 128 GLY A CA 1
ATOM 968 C C . GLY A 1 128 ? 7.192 9.413 -17.742 1.00 89.50 128 GLY A C 1
ATOM 969 O O . GLY A 1 128 ? 7.245 8.374 -17.074 1.00 89.50 128 GLY A O 1
ATOM 970 N N . PRO A 1 129 ? 7.215 9.394 -19.084 1.00 91.31 129 PRO A N 1
ATOM 971 C CA . PRO A 1 129 ? 7.531 8.181 -19.819 1.00 91.31 129 PRO A CA 1
ATOM 972 C C . PRO A 1 129 ? 8.927 7.668 -19.449 1.00 91.31 129 PRO A C 1
ATOM 974 O O . PRO A 1 129 ? 9.846 8.458 -19.235 1.00 91.31 129 PRO A O 1
ATOM 977 N N . LEU A 1 130 ? 9.092 6.346 -19.406 1.00 91.69 130 LEU A N 1
ATOM 978 C CA . LEU A 1 130 ? 10.406 5.738 -19.203 1.00 91.69 130 LEU A CA 1
ATOM 979 C C . LEU A 1 130 ? 11.328 6.020 -20.400 1.00 91.69 130 LEU A C 1
ATOM 981 O O . LEU A 1 130 ? 10.998 5.681 -21.542 1.00 91.69 130 LEU A O 1
ATOM 985 N N . ASP A 1 131 ? 12.513 6.570 -20.130 1.00 92.44 131 ASP A N 1
ATOM 986 C CA . ASP A 1 131 ? 13.598 6.615 -21.107 1.00 92.44 131 ASP A CA 1
ATOM 987 C C . ASP A 1 131 ? 14.186 5.210 -21.296 1.00 92.44 131 ASP A C 1
ATOM 989 O O . ASP A 1 131 ? 14.992 4.715 -20.504 1.00 92.44 131 ASP A O 1
ATOM 993 N N . ARG A 1 132 ? 13.769 4.555 -22.380 1.00 92.50 132 ARG A N 1
ATOM 994 C CA . ARG A 1 132 ? 14.206 3.199 -22.724 1.00 92.50 132 ARG A CA 1
ATOM 995 C C . ARG A 1 132 ? 15.685 3.114 -23.095 1.00 92.50 132 ARG A C 1
ATOM 997 O O . ARG A 1 132 ? 16.220 2.010 -23.093 1.00 92.50 132 ARG A O 1
ATOM 1004 N N . SER A 1 133 ? 16.357 4.232 -23.383 1.00 92.12 133 SER A N 1
ATOM 1005 C CA . SER A 1 133 ? 17.797 4.231 -23.675 1.00 92.12 133 SER A CA 1
ATOM 1006 C C . SER A 1 133 ? 18.649 3.846 -22.459 1.00 92.12 133 SER A C 1
ATOM 1008 O O . SER A 1 133 ? 19.775 3.376 -22.617 1.00 92.12 133 SER A O 1
ATOM 1010 N N . LEU A 1 134 ? 18.086 3.960 -21.250 1.00 88.19 134 LEU A N 1
ATOM 1011 C CA . LEU A 1 134 ? 18.712 3.523 -20.001 1.00 88.19 134 LEU A CA 1
ATOM 1012 C C . LEU A 1 134 ? 18.726 1.992 -19.854 1.00 88.19 134 LEU A C 1
ATOM 1014 O O . LEU A 1 134 ? 19.520 1.438 -19.086 1.00 88.19 134 LEU A O 1
ATOM 1018 N N . LEU A 1 135 ? 17.842 1.291 -20.568 1.00 89.69 135 LEU A N 1
ATOM 1019 C CA . LEU A 1 135 ? 17.623 -0.138 -20.390 1.00 89.69 135 LEU A CA 1
ATOM 1020 C C . LEU A 1 135 ? 18.648 -0.965 -21.162 1.00 89.69 135 LEU A C 1
ATOM 1022 O O . LEU A 1 135 ? 18.819 -0.834 -22.374 1.00 89.69 135 LEU A O 1
ATOM 1026 N N . ARG A 1 136 ? 19.284 -1.902 -20.458 1.00 88.88 136 ARG A N 1
ATOM 1027 C CA . ARG A 1 136 ? 20.188 -2.876 -21.075 1.00 88.88 136 ARG A CA 1
ATOM 1028 C C . ARG A 1 136 ? 19.384 -3.965 -21.807 1.00 88.88 136 ARG A C 1
ATOM 1030 O O . ARG A 1 136 ? 18.256 -4.274 -21.403 1.00 88.88 136 ARG A O 1
ATOM 1037 N N . PRO A 1 137 ? 19.930 -4.544 -22.891 1.00 90.44 137 PRO A N 1
ATOM 1038 C CA . PRO A 1 137 ? 19.303 -5.674 -23.566 1.00 90.44 137 PRO A CA 1
ATOM 1039 C C . PRO A 1 137 ? 19.341 -6.936 -22.693 1.00 90.44 137 PRO A C 1
ATOM 1041 O O . PRO A 1 137 ? 20.186 -7.070 -21.808 1.00 90.44 137 PRO A O 1
ATOM 1044 N N . GLY A 1 138 ? 18.460 -7.889 -23.001 1.00 91.81 138 GLY A N 1
ATOM 1045 C CA . GLY A 1 138 ? 18.352 -9.162 -22.289 1.00 91.81 138 GLY A CA 1
ATOM 1046 C C . GLY A 1 138 ? 17.330 -9.128 -21.155 1.00 91.81 138 GLY A C 1
ATOM 1047 O O . GLY A 1 138 ? 16.474 -8.247 -21.112 1.00 91.81 138 GLY A O 1
ATOM 1048 N N . ARG A 1 139 ? 17.422 -10.117 -20.260 1.00 92.00 139 ARG A N 1
ATOM 1049 C CA . ARG A 1 139 ? 16.528 -10.254 -19.106 1.00 92.00 139 ARG A CA 1
ATOM 1050 C C . ARG A 1 139 ? 16.737 -9.100 -18.129 1.00 92.00 139 ARG A C 1
ATOM 1052 O O . ARG A 1 139 ? 17.875 -8.806 -17.759 1.00 92.00 139 ARG A O 1
ATOM 1059 N N . ARG A 1 140 ? 15.648 -8.490 -17.674 1.00 92.56 140 ARG A N 1
ATOM 1060 C CA . ARG A 1 140 ? 15.653 -7.320 -16.794 1.00 92.56 140 ARG A CA 1
ATOM 1061 C C . ARG A 1 140 ? 14.944 -7.637 -15.487 1.00 92.56 140 ARG A C 1
ATOM 1063 O O . ARG A 1 140 ? 13.822 -8.137 -15.466 1.00 92.56 140 ARG A O 1
ATOM 1070 N N . VAL A 1 141 ? 15.618 -7.321 -14.390 1.00 91.94 141 VAL A N 1
ATOM 1071 C CA . VAL A 1 141 ? 15.102 -7.473 -13.030 1.00 91.94 141 VAL A CA 1
ATOM 1072 C C . VAL A 1 141 ? 14.956 -6.081 -12.433 1.00 91.94 141 VAL A C 1
ATOM 1074 O O . VAL A 1 141 ? 15.923 -5.322 -12.407 1.00 91.94 141 VAL A O 1
ATOM 1077 N N . LEU A 1 142 ? 13.753 -5.747 -11.972 1.00 92.38 142 LEU A N 1
ATOM 1078 C CA . LEU A 1 142 ? 13.497 -4.532 -11.213 1.00 92.38 142 LEU A CA 1
ATOM 1079 C C . LEU A 1 142 ? 13.685 -4.804 -9.728 1.00 92.38 142 LEU A C 1
ATOM 1081 O O . LEU A 1 142 ? 13.098 -5.735 -9.180 1.00 92.38 142 LEU A O 1
ATOM 1085 N N . ILE A 1 143 ? 14.443 -3.933 -9.079 1.00 91.19 143 ILE A N 1
ATOM 1086 C CA . ILE A 1 143 ? 14.583 -3.905 -7.632 1.00 91.19 143 ILE A CA 1
ATOM 1087 C C . ILE A 1 143 ? 13.949 -2.610 -7.131 1.00 91.19 143 ILE A C 1
ATOM 1089 O O . ILE A 1 143 ? 14.329 -1.519 -7.556 1.00 91.19 143 ILE A O 1
ATOM 1093 N N . VAL A 1 144 ? 12.940 -2.734 -6.274 1.00 90.88 144 VAL A N 1
ATOM 1094 C CA . VAL A 1 144 ? 12.130 -1.602 -5.820 1.00 90.88 144 VAL A CA 1
ATOM 1095 C C . VAL A 1 144 ? 12.653 -1.086 -4.486 1.00 90.88 144 VAL A C 1
ATOM 1097 O O . VAL A 1 144 ? 12.463 -1.721 -3.452 1.00 90.88 144 VAL A O 1
ATOM 1100 N N . ASP A 1 145 ? 13.269 0.094 -4.505 1.00 90.19 145 ASP A N 1
ATOM 1101 C CA . ASP A 1 145 ? 13.604 0.823 -3.279 1.00 90.19 145 ASP A CA 1
ATOM 1102 C C . ASP A 1 145 ? 12.351 1.410 -2.608 1.00 90.19 145 ASP A C 1
ATOM 1104 O O . ASP A 1 145 ? 11.305 1.596 -3.240 1.00 90.19 145 ASP A O 1
ATOM 1108 N N . GLN A 1 146 ? 12.468 1.757 -1.329 1.00 88.88 146 GLN A N 1
ATOM 1109 C CA . GLN A 1 146 ? 11.393 2.344 -0.539 1.00 88.88 146 GLN A CA 1
ATOM 1110 C C . GLN A 1 146 ? 11.918 3.447 0.376 1.00 88.88 146 GLN A C 1
ATOM 1112 O O . GLN A 1 146 ? 13.067 3.422 0.809 1.00 88.88 146 GLN A O 1
ATOM 1117 N N . THR A 1 147 ? 11.069 4.426 0.691 1.00 89.06 147 THR A N 1
ATOM 1118 C CA . THR A 1 147 ? 11.416 5.521 1.600 1.00 89.06 147 THR A CA 1
ATOM 1119 C C . THR A 1 147 ? 11.846 4.984 2.966 1.00 89.06 147 THR A C 1
ATOM 1121 O O . THR A 1 147 ? 11.119 4.223 3.608 1.00 89.06 147 THR A O 1
ATOM 1124 N N . ALA A 1 148 ? 13.015 5.417 3.442 1.00 88.12 148 ALA A N 1
ATOM 1125 C CA . ALA A 1 148 ? 13.507 5.036 4.758 1.00 88.12 148 ALA A CA 1
ATOM 1126 C C . ALA A 1 148 ? 12.521 5.458 5.863 1.00 88.12 148 ALA A C 1
ATOM 1128 O O . ALA A 1 148 ? 12.053 6.596 5.907 1.00 88.12 148 ALA A O 1
ATOM 1129 N N . GLY A 1 149 ? 12.208 4.528 6.767 1.00 89.19 149 GLY A N 1
ATOM 1130 C CA . GLY A 1 149 ? 11.224 4.752 7.829 1.00 89.19 149 GLY A CA 1
ATOM 1131 C C . GLY A 1 149 ? 9.762 4.613 7.388 1.00 89.19 149 GLY A C 1
ATOM 1132 O O . GLY A 1 149 ? 8.868 4.899 8.189 1.00 89.19 149 GLY A O 1
ATOM 1133 N N . ASP A 1 150 ? 9.494 4.160 6.157 1.00 92.00 150 ASP A N 1
ATOM 1134 C CA . ASP A 1 150 ? 8.155 3.720 5.769 1.00 92.00 150 ASP A CA 1
ATOM 1135 C C . ASP A 1 150 ? 7.678 2.620 6.731 1.00 92.00 150 ASP A C 1
ATOM 1137 O O . ASP A 1 150 ? 8.355 1.619 6.979 1.00 92.00 150 ASP A O 1
ATOM 1141 N N . GLN A 1 151 ? 6.494 2.825 7.304 1.00 93.56 151 GLN A N 1
ATOM 1142 C CA . GLN A 1 151 ? 5.941 1.937 8.320 1.00 93.56 151 GLN A CA 1
ATOM 1143 C C . GLN A 1 151 ? 5.623 0.542 7.796 1.00 93.56 151 GLN A C 1
ATOM 1145 O O . GLN A 1 151 ? 5.578 -0.390 8.594 1.00 93.56 151 GLN A O 1
ATOM 1150 N N . SER A 1 152 ? 5.396 0.391 6.490 1.00 95.31 152 SER A N 1
ATOM 1151 C CA . SER A 1 152 ? 5.178 -0.919 5.886 1.00 95.31 152 SER A CA 1
ATOM 1152 C C . SER A 1 152 ? 6.428 -1.793 5.928 1.00 95.31 152 SER A C 1
ATOM 1154 O O . SER A 1 152 ? 6.290 -3.004 5.866 1.00 95.31 152 SER A O 1
ATOM 1156 N N . ILE A 1 153 ? 7.637 -1.234 6.085 1.00 95.31 153 ILE A N 1
ATOM 1157 C CA . ILE A 1 153 ? 8.873 -2.021 6.248 1.00 95.31 153 ILE A CA 1
ATOM 1158 C C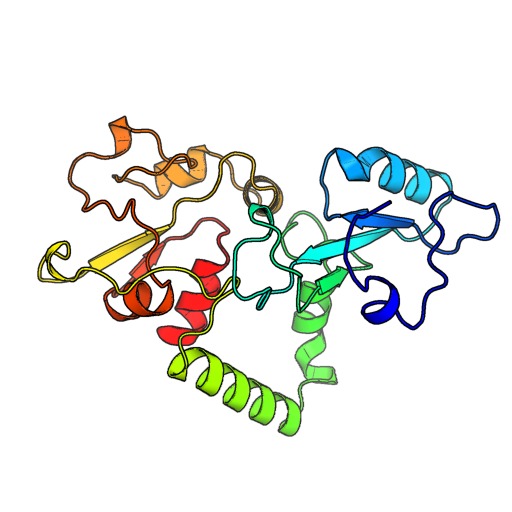 . ILE A 1 153 ? 8.812 -2.780 7.573 1.00 95.31 153 ILE A C 1
ATOM 1160 O O . ILE A 1 153 ? 8.714 -4.003 7.591 1.00 95.31 153 ILE A O 1
ATOM 1164 N N . ALA A 1 154 ? 8.783 -2.043 8.686 1.00 94.81 154 ALA A N 1
ATOM 1165 C CA . ALA A 1 154 ? 8.725 -2.644 10.015 1.00 94.81 154 ALA A CA 1
ATOM 1166 C C . ALA A 1 154 ? 7.416 -3.421 10.239 1.00 94.81 154 ALA A C 1
ATOM 1168 O O . ALA A 1 154 ? 7.424 -4.479 10.861 1.00 94.81 154 ALA A O 1
ATOM 1169 N N . GLY A 1 155 ? 6.294 -2.913 9.713 1.00 95.50 155 GLY A N 1
ATOM 1170 C CA . GLY A 1 155 ? 4.998 -3.590 9.764 1.00 95.50 155 GLY A CA 1
ATOM 1171 C C . GLY A 1 155 ? 4.994 -4.917 9.006 1.00 95.50 155 GLY A C 1
ATOM 1172 O O . GLY A 1 155 ? 4.418 -5.883 9.490 1.00 95.50 155 GLY A O 1
ATOM 1173 N N . GLY A 1 156 ? 5.700 -5.004 7.878 1.00 96.12 156 GLY A N 1
ATOM 1174 C CA . GLY A 1 156 ? 5.876 -6.236 7.110 1.00 96.12 156 GLY A CA 1
ATOM 1175 C C . GLY A 1 156 ? 6.981 -7.154 7.634 1.00 96.12 156 GLY A C 1
ATOM 1176 O O . GLY A 1 156 ? 7.447 -8.008 6.888 1.00 96.12 156 GLY A O 1
ATOM 1177 N N . LEU A 1 157 ? 7.414 -6.979 8.890 1.00 96.19 157 LEU A N 1
ATOM 1178 C CA . LEU A 1 157 ? 8.474 -7.766 9.536 1.00 96.19 157 LEU A CA 1
ATOM 1179 C C . LEU A 1 157 ? 9.840 -7.667 8.833 1.00 96.19 157 LEU A C 1
ATOM 1181 O O . LEU A 1 157 ? 10.673 -8.562 8.965 1.00 96.19 157 LEU A O 1
ATOM 1185 N N . ALA A 1 158 ? 10.069 -6.576 8.104 1.00 95.12 158 ALA A N 1
ATOM 1186 C CA . ALA A 1 158 ? 11.313 -6.294 7.409 1.00 95.12 158 ALA A CA 1
ATOM 1187 C C . ALA A 1 158 ? 12.104 -5.177 8.103 1.00 95.12 158 ALA A C 1
ATOM 1189 O O . ALA A 1 158 ? 11.619 -4.469 8.993 1.00 95.12 158 ALA A O 1
ATOM 1190 N N . SER A 1 159 ? 13.343 -5.000 7.665 1.00 92.75 159 SER A N 1
ATOM 1191 C CA . SER A 1 159 ? 14.250 -3.968 8.157 1.00 92.75 159 SER A CA 1
ATOM 1192 C C . SER A 1 159 ? 15.071 -3.388 6.997 1.00 92.75 159 SER A C 1
ATOM 1194 O O . SER A 1 159 ? 14.978 -3.888 5.873 1.00 92.75 159 SER A O 1
ATOM 1196 N N . PRO A 1 160 ? 15.865 -2.322 7.209 1.00 85.88 160 PRO A N 1
ATOM 1197 C CA . PRO A 1 160 ? 16.779 -1.826 6.179 1.00 85.88 160 PRO A CA 1
ATOM 1198 C C . PRO A 1 160 ? 17.697 -2.922 5.611 1.00 85.88 160 PRO A C 1
ATOM 1200 O O . PRO A 1 160 ? 17.993 -2.923 4.421 1.00 85.88 160 PRO A O 1
ATOM 1203 N N . GLU A 1 161 ? 18.077 -3.904 6.428 1.00 86.75 161 GLU A N 1
ATOM 1204 C CA . GLU A 1 161 ? 18.884 -5.055 6.017 1.00 86.75 161 GLU A CA 1
ATOM 1205 C C . GLU A 1 161 ? 18.175 -5.925 4.966 1.00 86.75 161 GLU A C 1
ATOM 1207 O O . GLU A 1 161 ? 18.829 -6.426 4.056 1.00 86.75 161 GLU A O 1
ATOM 1212 N N . SER A 1 162 ? 16.839 -6.017 4.990 1.00 88.00 162 SER A N 1
ATOM 1213 C CA . SER A 1 162 ? 16.065 -6.741 3.968 1.00 88.00 162 SER A CA 1
ATOM 1214 C C . SER A 1 162 ? 16.233 -6.150 2.563 1.00 88.00 162 SER A C 1
ATOM 1216 O O . SER A 1 162 ? 16.086 -6.858 1.568 1.00 88.00 162 SER A O 1
ATOM 1218 N N . PHE A 1 163 ? 16.554 -4.855 2.461 1.00 86.31 163 PHE A N 1
ATOM 1219 C CA . PHE A 1 163 ? 16.873 -4.228 1.180 1.00 86.31 163 PHE A CA 1
ATOM 1220 C C . PHE A 1 163 ? 18.283 -4.598 0.723 1.00 86.31 163 PHE A C 1
ATOM 1222 O O . PHE A 1 163 ? 18.489 -4.785 -0.466 1.00 86.31 163 PHE A O 1
ATOM 1229 N N . LEU A 1 164 ? 19.245 -4.777 1.628 1.00 75.75 164 LEU A N 1
ATOM 1230 C CA . LEU A 1 164 ? 20.586 -5.246 1.257 1.00 75.75 164 LEU A CA 1
ATOM 1231 C C . LEU A 1 164 ? 20.551 -6.666 0.696 1.00 75.75 164 LEU A C 1
ATOM 1233 O O . LEU A 1 164 ? 21.186 -6.928 -0.323 1.00 75.75 164 LEU A O 1
ATOM 1237 N N . ASP A 1 165 ? 19.745 -7.540 1.300 1.00 71.00 165 ASP A N 1
ATOM 1238 C CA . ASP A 1 165 ? 19.517 -8.896 0.791 1.00 71.00 165 ASP A CA 1
ATOM 1239 C C . ASP A 1 165 ? 18.881 -8.885 -0.610 1.00 71.00 165 ASP A C 1
ATOM 1241 O O . ASP A 1 165 ? 19.124 -9.774 -1.427 1.00 71.00 165 ASP A O 1
ATOM 1245 N N . MET A 1 166 ? 18.086 -7.853 -0.909 1.00 73.00 166 MET A N 1
ATOM 1246 C CA . MET A 1 166 ? 17.448 -7.656 -2.208 1.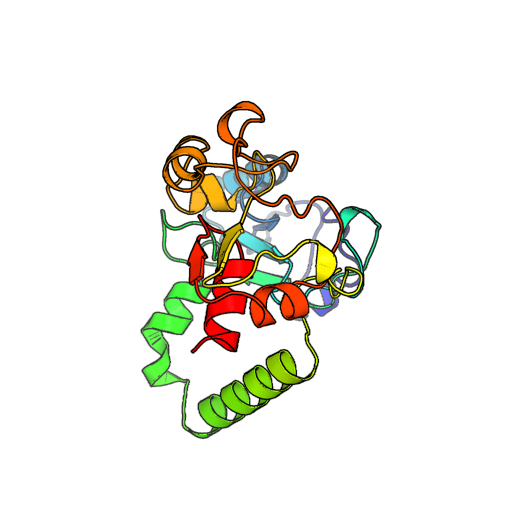00 73.00 166 MET A CA 1
ATOM 1247 C C . MET A 1 166 ? 18.388 -7.004 -3.235 1.00 73.00 166 MET A C 1
ATOM 1249 O O . MET A 1 166 ? 18.242 -7.237 -4.436 1.00 73.00 166 MET A O 1
ATOM 1253 N N . VAL A 1 167 ? 19.325 -6.161 -2.786 1.00 62.28 167 VAL A N 1
ATOM 1254 C CA . VAL A 1 167 ? 19.962 -5.141 -3.622 1.00 62.28 167 VAL A CA 1
ATOM 1255 C C . VAL A 1 167 ? 21.471 -5.304 -3.727 1.00 62.28 167 VAL A C 1
ATOM 1257 O O . VAL A 1 167 ? 22.266 -4.500 -3.255 1.00 62.28 167 VAL A O 1
ATOM 1260 N N . ALA A 1 168 ? 21.890 -6.213 -4.587 1.00 52.66 168 ALA A N 1
ATOM 1261 C CA . ALA A 1 168 ? 23.106 -5.958 -5.346 1.00 52.66 168 ALA A CA 1
ATOM 1262 C C . ALA A 1 168 ? 22.887 -4.806 -6.380 1.00 52.66 168 ALA A C 1
ATOM 1264 O O . ALA A 1 168 ? 22.968 -5.092 -7.570 1.00 52.66 168 ALA A O 1
ATOM 1265 N N . ALA A 1 169 ? 22.616 -3.555 -5.911 1.00 38.28 169 ALA A N 1
ATOM 1266 C CA . ALA A 1 169 ? 22.705 -2.192 -6.532 1.00 38.28 169 ALA A CA 1
ATOM 1267 C C . ALA A 1 169 ? 21.518 -1.176 -6.858 1.00 38.28 169 ALA A C 1
ATOM 1269 O O . ALA A 1 169 ? 20.399 -1.538 -7.167 1.00 38.28 169 ALA A O 1
ATOM 1270 N N . GLY A 1 170 ? 21.791 0.156 -6.873 1.00 29.67 170 GLY A N 1
ATOM 1271 C CA . GLY A 1 170 ? 21.073 1.312 -7.516 1.00 29.67 170 GLY A CA 1
ATOM 1272 C C . GLY A 1 170 ? 20.309 2.388 -6.660 1.00 29.67 170 GLY A C 1
ATOM 1273 O O . GLY A 1 170 ? 19.417 2.020 -5.921 1.00 29.67 170 GLY A O 1
ATOM 1274 N N . ARG A 1 171 ? 20.624 3.709 -6.776 1.00 36.66 171 ARG A N 1
ATOM 1275 C CA . ARG A 1 171 ? 20.413 4.889 -5.855 1.00 36.66 171 ARG A CA 1
ATOM 1276 C C . ARG A 1 171 ? 19.021 5.579 -5.860 1.00 36.66 171 ARG A C 1
ATOM 1278 O O . ARG A 1 171 ? 18.708 6.366 -6.748 1.00 36.66 171 ARG A O 1
ATOM 1285 N N . LYS A 1 172 ? 18.280 5.494 -4.757 1.00 45.16 172 LYS A N 1
ATOM 1286 C CA . LYS A 1 172 ? 17.342 6.543 -4.293 1.00 45.16 172 LYS A CA 1
ATOM 1287 C C . LYS A 1 172 ? 17.706 6.918 -2.847 1.00 45.16 172 LYS A C 1
ATOM 1289 O O . LYS A 1 172 ? 18.523 6.242 -2.229 1.00 45.16 172 LYS A O 1
ATOM 1294 N N . GLN A 1 173 ? 17.148 7.999 -2.284 1.00 55.16 173 GLN A N 1
ATOM 1295 C CA . GLN A 1 173 ? 17.129 8.179 -0.817 1.00 55.16 173 GLN A CA 1
ATOM 1296 C C . GLN A 1 173 ? 16.124 7.186 -0.209 1.00 55.16 173 GLN A C 1
ATOM 1298 O O . GLN A 1 173 ? 15.064 7.570 0.285 1.00 55.16 173 GLN A O 1
ATOM 1303 N N . GLY A 1 174 ? 16.419 5.899 -0.331 1.00 61.47 174 GLY A N 1
ATOM 1304 C CA . GLY A 1 174 ? 15.643 4.825 0.260 1.00 61.47 174 GLY A CA 1
ATOM 1305 C C . GLY A 1 174 ? 16.494 3.990 1.199 1.00 61.47 174 GLY A C 1
ATOM 1306 O O . GLY A 1 174 ? 17.423 4.498 1.830 1.00 61.47 174 GLY A O 1
ATOM 1307 N N . CYS A 1 175 ? 16.153 2.718 1.338 1.00 74.12 175 CYS A N 1
ATOM 1308 C CA . CYS A 1 175 ? 16.841 1.814 2.254 1.00 74.12 175 CYS A CA 1
ATOM 1309 C C . CYS A 1 175 ? 18.121 1.212 1.655 1.00 74.12 175 CYS A C 1
ATOM 1311 O O . CYS A 1 175 ? 18.889 0.588 2.384 1.00 74.12 175 CYS A O 1
ATOM 1313 N N . ILE A 1 176 ? 18.377 1.415 0.359 1.00 76.25 176 ILE A N 1
ATOM 1314 C CA . ILE A 1 176 ? 19.554 0.887 -0.336 1.00 76.25 176 ILE A CA 1
ATOM 1315 C C . ILE A 1 176 ? 20.721 1.888 -0.251 1.00 76.25 176 ILE A C 1
ATOM 1317 O O . ILE A 1 176 ? 20.613 3.005 -0.769 1.00 76.25 176 ILE A O 1
ATOM 1321 N N . PRO A 1 177 ? 21.873 1.518 0.334 1.00 72.75 177 PRO A N 1
ATOM 1322 C CA . PRO A 1 177 ? 22.977 2.447 0.512 1.00 72.75 177 PRO A CA 1
ATOM 1323 C C . PRO A 1 177 ? 23.815 2.631 -0.772 1.00 72.75 177 PRO A C 1
ATOM 1325 O O . PRO A 1 177 ? 23.958 1.691 -1.557 1.00 72.75 177 PRO A O 1
ATOM 1328 N N . PRO A 1 178 ? 24.418 3.818 -1.003 1.00 73.81 178 PRO A N 1
ATOM 1329 C CA . PRO A 1 178 ? 25.120 4.170 -2.242 1.00 73.81 178 PRO A CA 1
ATOM 1330 C C . PRO A 1 178 ? 26.235 3.233 -2.733 1.00 73.81 178 PRO A C 1
ATOM 1332 O O . PRO A 1 178 ? 26.534 3.209 -3.928 1.00 73.81 178 PRO A O 1
ATOM 1335 N N . GLU A 1 179 ? 26.873 2.500 -1.835 1.00 76.69 179 GLU A N 1
ATOM 1336 C CA . GLU A 1 179 ? 27.938 1.538 -2.107 1.00 76.69 179 GLU A CA 1
ATOM 1337 C C . GLU A 1 179 ? 27.419 0.204 -2.636 1.00 76.69 179 GLU A C 1
ATOM 1339 O O . GLU A 1 179 ? 28.117 -0.459 -3.402 1.00 76.69 179 GLU A O 1
ATOM 1344 N N . ALA A 1 180 ? 26.174 -0.159 -2.310 1.00 72.25 180 ALA A N 1
ATOM 1345 C CA . ALA A 1 180 ? 25.565 -1.370 -2.832 1.00 72.25 180 ALA A CA 1
ATOM 1346 C C . ALA A 1 180 ? 25.352 -1.261 -4.345 1.00 72.25 180 ALA A C 1
ATOM 1348 O O . ALA A 1 180 ? 25.137 -2.281 -4.973 1.00 72.25 180 ALA A O 1
ATOM 1349 N N . LEU A 1 181 ? 25.469 -0.051 -4.928 1.00 74.56 181 LEU A N 1
ATOM 1350 C CA . LEU A 1 181 ? 24.969 0.363 -6.240 1.00 74.56 181 LEU A CA 1
ATOM 1351 C C . LEU A 1 181 ? 25.817 0.069 -7.477 1.00 74.56 181 LEU A C 1
ATOM 1353 O O . LEU A 1 181 ? 25.455 0.464 -8.589 1.00 74.56 181 LEU A O 1
ATOM 1357 N N . GLY A 1 182 ? 26.915 -0.654 -7.305 1.00 77.06 182 GLY A N 1
ATOM 1358 C CA . GLY A 1 182 ? 27.778 -1.042 -8.411 1.00 77.06 182 GLY A CA 1
ATOM 1359 C C . GLY A 1 182 ? 27.076 -1.959 -9.418 1.00 77.06 182 GLY A C 1
ATOM 1360 O O . GLY A 1 182 ? 26.567 -3.015 -9.068 1.00 77.06 182 GLY A O 1
ATOM 1361 N N . GLY A 1 183 ? 27.106 -1.588 -10.700 1.00 79.50 183 GLY A N 1
ATOM 1362 C CA . GLY A 1 183 ? 26.713 -2.475 -11.801 1.00 79.50 183 GLY A CA 1
ATOM 1363 C C . GLY A 1 183 ? 25.237 -2.444 -12.204 1.00 79.50 183 GLY A C 1
ATOM 1364 O O . GLY A 1 183 ? 24.931 -2.946 -13.289 1.00 79.50 183 GLY A O 1
ATOM 1365 N N . LEU A 1 184 ? 24.355 -1.799 -11.432 1.00 84.00 184 LEU A N 1
ATOM 1366 C CA . LEU A 1 184 ? 22.957 -1.627 -11.831 1.00 84.00 184 LEU A CA 1
ATOM 1367 C C . LEU A 1 184 ? 22.690 -0.356 -12.630 1.00 84.00 184 LEU A C 1
ATOM 1369 O O . LEU A 1 184 ? 23.371 0.662 -12.509 1.00 84.00 184 LEU A O 1
ATOM 1373 N N . THR A 1 185 ? 21.674 -0.453 -13.484 1.00 86.38 185 THR A N 1
ATOM 1374 C CA . THR A 1 185 ? 21.070 0.706 -14.130 1.00 86.38 185 THR A CA 1
ATOM 1375 C C . THR A 1 185 ? 20.166 1.378 -13.117 1.00 86.38 185 THR A C 1
ATOM 1377 O O . THR A 1 185 ? 19.193 0.786 -12.653 1.00 86.38 185 THR A O 1
ATOM 1380 N N . LEU A 1 186 ? 20.485 2.624 -12.798 1.00 85.56 186 LEU A N 1
ATOM 1381 C CA . LEU A 1 186 ? 19.676 3.406 -11.897 1.00 85.56 186 LEU A CA 1
ATOM 1382 C C . LEU A 1 186 ? 18.575 4.167 -12.635 1.00 85.56 186 LEU A C 1
ATOM 1384 O O . LEU A 1 186 ? 18.860 4.895 -13.581 1.00 85.56 186 LEU A O 1
ATOM 1388 N N . ILE A 1 187 ? 17.346 4.043 -12.138 1.00 86.94 187 ILE A N 1
ATOM 1389 C CA . ILE A 1 187 ? 16.220 4.911 -12.479 1.00 86.94 187 ILE A CA 1
ATOM 1390 C C . ILE A 1 187 ? 15.953 5.852 -11.291 1.00 86.94 187 ILE A C 1
ATOM 1392 O O . ILE A 1 187 ? 15.206 5.525 -10.369 1.00 86.94 187 ILE A O 1
ATOM 1396 N N . ASP A 1 188 ? 16.608 7.012 -11.293 1.00 83.56 188 ASP A N 1
ATOM 1397 C CA . ASP A 1 188 ? 16.501 8.055 -10.256 1.00 83.56 188 ASP A CA 1
ATOM 1398 C C . ASP A 1 188 ? 15.539 9.193 -10.628 1.00 83.56 188 ASP A C 1
ATOM 1400 O O . ASP A 1 188 ? 15.385 10.159 -9.881 1.00 83.56 188 ASP A O 1
ATOM 1404 N N . THR A 1 189 ? 14.854 9.057 -11.760 1.00 83.50 189 THR A N 1
ATOM 1405 C CA . THR A 1 189 ? 13.818 9.978 -12.222 1.00 83.50 189 THR A CA 1
ATOM 1406 C C . THR A 1 189 ? 12.424 9.447 -11.904 1.00 83.50 189 THR A C 1
ATOM 1408 O O . THR A 1 189 ? 12.202 8.241 -11.747 1.00 83.50 189 THR A O 1
ATOM 1411 N N . ASP A 1 190 ? 11.459 10.360 -11.813 1.00 85.56 190 ASP A N 1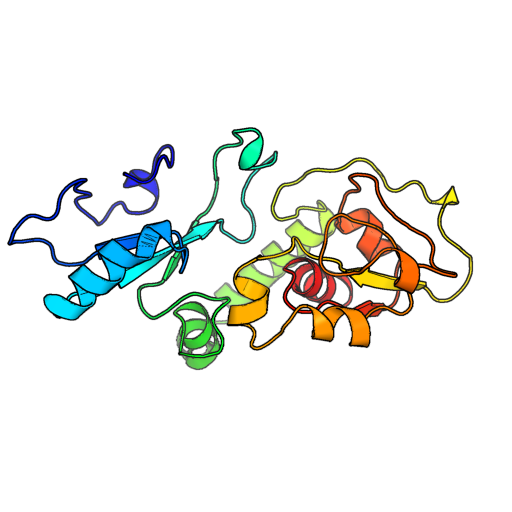
ATOM 1412 C CA . ASP A 1 190 ? 10.054 9.994 -11.669 1.00 85.56 190 ASP A CA 1
ATOM 1413 C C . ASP A 1 190 ? 9.530 9.423 -12.989 1.00 85.56 190 ASP A C 1
ATOM 1415 O O . ASP A 1 190 ? 9.197 10.155 -13.924 1.00 85.56 190 ASP A O 1
ATOM 1419 N N . VAL A 1 191 ? 9.437 8.097 -13.051 1.00 90.00 191 VAL A N 1
ATOM 1420 C CA . VAL A 1 191 ? 8.870 7.349 -14.177 1.00 90.00 191 VAL A CA 1
ATOM 1421 C C . VAL A 1 191 ? 7.507 6.780 -13.813 1.00 90.00 191 VAL A C 1
ATOM 1423 O O . VAL A 1 191 ? 7.250 6.417 -12.662 1.00 90.00 191 VAL A O 1
ATOM 1426 N N . ARG A 1 192 ? 6.621 6.664 -14.804 1.00 91.06 192 ARG A N 1
ATOM 1427 C CA . ARG A 1 192 ? 5.356 5.945 -14.628 1.00 91.06 192 ARG A CA 1
ATOM 1428 C C . ARG A 1 192 ? 5.655 4.487 -14.290 1.00 91.06 192 ARG A C 1
ATOM 1430 O O . ARG A 1 192 ? 6.280 3.786 -15.083 1.00 91.06 192 ARG A O 1
ATOM 1437 N N . GLY A 1 193 ? 5.162 4.019 -13.143 1.00 91.19 193 GLY A N 1
ATOM 1438 C CA . GLY A 1 193 ? 5.360 2.636 -12.695 1.00 91.19 193 GLY A CA 1
ATOM 1439 C C . GLY A 1 193 ? 4.915 1.606 -13.737 1.00 91.19 193 GLY A C 1
ATOM 1440 O O . GLY A 1 193 ? 5.627 0.641 -13.981 1.00 91.19 193 GLY A O 1
ATOM 1441 N N . ALA A 1 194 ? 3.801 1.861 -14.431 1.00 92.50 194 ALA A N 1
ATOM 1442 C CA . ALA A 1 194 ? 3.309 0.999 -15.505 1.00 92.50 194 ALA A CA 1
ATOM 1443 C C . ALA A 1 194 ? 4.304 0.844 -16.671 1.00 92.50 194 ALA A C 1
ATOM 1445 O O . ALA A 1 194 ? 4.500 -0.272 -17.144 1.00 92.50 194 ALA A O 1
ATOM 1446 N N . ASP A 1 195 ? 4.960 1.930 -17.099 1.00 92.88 195 ASP A N 1
ATOM 1447 C CA . ASP A 1 195 ? 5.964 1.874 -18.170 1.00 92.88 195 ASP A CA 1
ATOM 1448 C C . ASP A 1 195 ? 7.191 1.069 -17.734 1.00 92.88 195 ASP A C 1
ATOM 1450 O O . ASP A 1 195 ? 7.757 0.327 -18.529 1.00 92.88 195 ASP A O 1
ATOM 1454 N N . LEU A 1 196 ? 7.597 1.208 -16.469 1.00 92.50 196 LEU A N 1
ATOM 1455 C CA . LEU A 1 196 ? 8.719 0.462 -15.907 1.00 92.50 196 LEU A CA 1
ATOM 1456 C C . LEU A 1 196 ? 8.410 -1.032 -15.798 1.00 92.50 196 LEU A C 1
ATOM 1458 O O . LEU A 1 196 ? 9.224 -1.857 -16.201 1.00 92.50 196 LEU A O 1
ATOM 1462 N N . LEU A 1 197 ? 7.224 -1.375 -15.296 1.00 94.56 197 LEU A N 1
ATOM 1463 C CA . LEU A 1 197 ? 6.781 -2.760 -15.148 1.00 94.56 197 LEU A CA 1
ATOM 1464 C C . LEU A 1 197 ? 6.597 -3.467 -16.498 1.00 94.56 197 LEU A C 1
ATOM 1466 O O . LEU A 1 197 ? 6.808 -4.671 -16.575 1.00 94.56 197 LEU A O 1
ATOM 1470 N N . ALA A 1 198 ? 6.259 -2.734 -17.562 1.00 93.94 198 ALA A N 1
ATOM 1471 C CA . ALA A 1 198 ? 6.142 -3.285 -18.913 1.00 93.94 198 ALA A CA 1
ATOM 1472 C C . ALA A 1 198 ? 7.490 -3.698 -19.534 1.00 93.94 198 ALA A C 1
ATOM 1474 O O . ALA A 1 198 ? 7.514 -4.415 -20.531 1.00 93.94 198 ALA A O 1
ATOM 1475 N N . GLU A 1 199 ? 8.609 -3.234 -18.976 1.00 94.62 199 GLU A N 1
ATOM 1476 C CA . GLU A 1 199 ? 9.945 -3.447 -19.535 1.00 94.62 199 GLU A CA 1
ATOM 1477 C C . GLU A 1 199 ? 10.785 -4.449 -18.733 1.00 94.62 199 GLU A C 1
ATOM 1479 O O . GLU A 1 199 ? 11.967 -4.609 -19.045 1.00 94.62 199 GLU A O 1
ATOM 1484 N N . VAL A 1 200 ? 10.226 -5.103 -17.708 1.00 93.94 200 VAL A N 1
ATOM 1485 C CA . VAL A 1 200 ? 10.959 -6.001 -16.799 1.00 93.94 200 VAL A CA 1
ATOM 1486 C C . VAL A 1 200 ? 10.306 -7.374 -16.686 1.00 93.94 200 VAL A C 1
ATOM 1488 O O . VAL A 1 200 ? 9.093 -7.510 -16.782 1.00 93.94 200 VAL A O 1
ATOM 1491 N N . ASP A 1 201 ? 11.126 -8.398 -16.450 1.00 92.44 201 ASP A N 1
ATOM 1492 C CA . ASP A 1 201 ? 10.678 -9.794 -16.372 1.00 92.44 201 ASP A CA 1
ATOM 1493 C C . ASP A 1 201 ? 10.396 -10.240 -14.932 1.00 92.44 201 ASP A C 1
ATOM 1495 O O . ASP A 1 201 ? 9.626 -11.165 -14.688 1.00 92.44 201 ASP A O 1
ATOM 1499 N N . VAL A 1 202 ? 11.089 -9.635 -13.963 1.00 91.81 202 VAL A N 1
ATOM 1500 C CA . VAL A 1 202 ? 11.002 -9.983 -12.540 1.00 91.81 202 VAL A CA 1
ATOM 1501 C C . VAL A 1 202 ? 11.050 -8.712 -11.712 1.00 91.81 202 VAL A C 1
ATOM 1503 O O . VAL A 1 202 ? 11.832 -7.810 -12.007 1.00 91.81 202 VAL A O 1
ATOM 1506 N N . VAL A 1 203 ? 10.255 -8.672 -10.646 1.00 92.38 203 VAL A N 1
ATOM 1507 C CA . VAL A 1 203 ? 10.239 -7.577 -9.676 1.00 92.38 203 VAL A CA 1
ATOM 1508 C C . VAL A 1 203 ? 10.556 -8.131 -8.295 1.00 92.38 203 VAL A C 1
ATOM 1510 O O . VAL A 1 203 ? 9.891 -9.053 -7.830 1.00 92.38 203 VAL A O 1
ATOM 1513 N N . TYR A 1 204 ? 11.548 -7.541 -7.638 1.00 93.12 204 TYR A N 1
ATOM 1514 C CA . TYR A 1 204 ? 11.803 -7.722 -6.216 1.00 93.12 204 TYR A CA 1
ATOM 1515 C C . TYR A 1 204 ? 11.378 -6.461 -5.470 1.00 93.12 204 TYR A C 1
ATOM 1517 O O . TYR A 1 204 ? 11.793 -5.350 -5.806 1.00 93.12 204 TYR A O 1
ATOM 1525 N N . ALA A 1 205 ? 10.540 -6.645 -4.458 1.00 93.19 205 ALA A N 1
ATOM 1526 C CA . ALA A 1 205 ? 10.106 -5.601 -3.547 1.00 93.19 205 ALA A CA 1
ATOM 1527 C C . ALA A 1 205 ? 10.059 -6.178 -2.132 1.00 93.19 205 ALA A C 1
ATOM 1529 O O . ALA A 1 205 ? 9.694 -7.338 -1.956 1.00 93.19 205 ALA A O 1
ATOM 1530 N N . VAL A 1 206 ? 10.393 -5.356 -1.135 1.00 94.38 206 VAL A N 1
ATOM 1531 C CA . VAL A 1 206 ? 10.241 -5.731 0.277 1.00 94.38 206 VAL A CA 1
ATOM 1532 C C . VAL A 1 206 ? 8.761 -5.659 0.657 1.00 94.38 206 VAL A C 1
ATOM 1534 O O . VAL A 1 206 ? 8.106 -6.686 0.792 1.00 94.38 206 VAL A O 1
ATOM 1537 N N . THR A 1 207 ? 8.200 -4.450 0.760 1.00 95.38 207 THR A N 1
ATOM 1538 C CA . THR A 1 207 ? 6.783 -4.234 1.127 1.00 95.38 207 THR A CA 1
ATOM 1539 C C . THR A 1 207 ? 6.092 -3.169 0.270 1.00 95.38 207 THR A C 1
ATOM 1541 O O . THR A 1 207 ? 4.982 -2.727 0.571 1.00 95.38 207 THR A O 1
ATOM 1544 N N . SER A 1 208 ? 6.724 -2.773 -0.840 1.00 94.25 208 SER A N 1
ATOM 1545 C CA . SER A 1 208 ? 6.221 -1.720 -1.721 1.00 94.25 208 SER A CA 1
ATOM 1546 C C . SER A 1 208 ? 4.946 -2.142 -2.450 1.00 94.25 208 SER A C 1
ATOM 1548 O O . SER A 1 208 ? 4.863 -3.231 -3.022 1.00 94.25 208 SER A O 1
ATOM 1550 N N . ALA A 1 209 ? 3.983 -1.220 -2.537 1.00 93.19 209 ALA A N 1
ATOM 1551 C CA . ALA A 1 209 ? 2.768 -1.393 -3.333 1.00 93.19 209 ALA A CA 1
ATOM 1552 C C . ALA A 1 209 ? 3.061 -1.651 -4.825 1.00 93.19 209 ALA A C 1
ATOM 1554 O O . ALA A 1 209 ? 2.256 -2.292 -5.499 1.00 93.19 209 ALA A O 1
ATOM 1555 N N . LEU A 1 210 ? 4.227 -1.224 -5.331 1.00 92.81 210 LEU A N 1
ATOM 1556 C CA . LEU A 1 210 ? 4.650 -1.516 -6.703 1.00 92.81 210 LEU A CA 1
ATOM 1557 C C . LEU A 1 210 ? 4.836 -3.026 -6.941 1.00 92.81 210 LEU A C 1
ATOM 1559 O O . LEU A 1 210 ? 4.638 -3.494 -8.058 1.00 92.81 210 LEU A O 1
ATOM 1563 N N . GLY A 1 211 ? 5.147 -3.802 -5.894 1.00 94.69 211 GLY A N 1
ATOM 1564 C CA . GLY A 1 211 ? 5.160 -5.263 -5.965 1.00 94.69 211 GLY A CA 1
ATOM 1565 C C . GLY A 1 211 ? 3.774 -5.842 -6.265 1.00 94.69 211 GLY A C 1
ATOM 1566 O O . GLY A 1 211 ? 3.649 -6.747 -7.084 1.00 94.69 211 GLY A O 1
ATOM 1567 N N . PHE A 1 212 ? 2.711 -5.273 -5.686 1.00 95.44 212 PHE A N 1
ATOM 1568 C CA . PHE A 1 212 ? 1.340 -5.670 -6.019 1.00 95.44 212 PHE A CA 1
ATOM 1569 C C . PHE A 1 212 ? 0.932 -5.204 -7.423 1.00 95.44 212 PHE A C 1
ATOM 1571 O O . PHE A 1 212 ? 0.309 -5.965 -8.158 1.00 95.44 212 PHE A O 1
ATOM 1578 N N . GLU A 1 213 ? 1.334 -3.998 -7.846 1.00 95.25 213 GLU A N 1
ATOM 1579 C CA . GLU A 1 213 ? 1.121 -3.551 -9.234 1.00 95.25 213 GLU A CA 1
ATOM 1580 C C . GLU A 1 213 ? 1.798 -4.484 -10.254 1.00 95.25 213 GLU A C 1
ATOM 1582 O O . GLU A 1 213 ? 1.235 -4.728 -11.320 1.00 95.25 213 GLU A O 1
ATOM 1587 N N . ALA A 1 214 ? 2.963 -5.049 -9.920 1.00 95.00 214 ALA A N 1
ATOM 1588 C CA . ALA A 1 214 ? 3.628 -6.052 -10.748 1.00 95.00 214 ALA A CA 1
ATOM 1589 C C . ALA A 1 214 ? 2.794 -7.336 -10.875 1.00 95.00 214 ALA A C 1
ATOM 1591 O O . ALA A 1 214 ? 2.628 -7.836 -11.983 1.00 95.00 214 ALA A O 1
ATOM 1592 N N . VAL A 1 215 ? 2.200 -7.830 -9.780 1.00 95.06 215 VAL A N 1
ATOM 1593 C CA . VAL A 1 215 ? 1.304 -9.005 -9.809 1.00 95.06 215 VAL A CA 1
ATOM 1594 C C . VAL A 1 215 ? 0.111 -8.779 -10.739 1.00 95.06 215 VAL A C 1
ATOM 1596 O O . VAL A 1 215 ? -0.273 -9.690 -11.463 1.00 95.06 215 VAL A O 1
ATOM 1599 N N . LEU A 1 216 ? -0.454 -7.568 -10.764 1.00 94.50 216 LEU A N 1
ATOM 1600 C CA . LEU A 1 216 ? -1.583 -7.244 -11.645 1.00 94.50 216 LEU A CA 1
ATOM 1601 C C . LEU A 1 216 ? -1.216 -7.215 -13.136 1.00 94.50 216 LEU A C 1
ATOM 1603 O O . LEU A 1 216 ? -2.108 -7.333 -13.971 1.00 94.50 216 LEU A O 1
ATOM 1607 N N . ARG A 1 217 ? 0.058 -6.977 -13.467 1.00 93.25 217 ARG A N 1
ATOM 1608 C CA . ARG A 1 217 ? 0.524 -6.706 -14.838 1.00 93.25 217 ARG A CA 1
ATOM 1609 C C . ARG A 1 217 ? 1.313 -7.858 -15.455 1.00 93.25 217 ARG A C 1
ATOM 1611 O O . ARG A 1 217 ? 1.344 -7.966 -16.675 1.00 93.25 217 ARG A O 1
ATOM 1618 N N . LEU A 1 218 ? 1.974 -8.664 -14.626 1.00 83.94 218 LEU A N 1
ATOM 1619 C CA . LEU A 1 218 ? 2.827 -9.776 -15.052 1.00 83.94 218 LEU A CA 1
ATOM 1620 C C . LEU A 1 218 ? 2.149 -11.148 -14.906 1.00 83.94 218 LEU A C 1
ATOM 1622 O O . LEU A 1 218 ? 2.668 -12.125 -15.444 1.00 83.94 218 LEU A O 1
ATOM 1626 N N . GLY A 1 219 ? 1.044 -11.230 -14.154 1.00 69.81 219 GLY A N 1
ATOM 1627 C CA . GLY A 1 219 ? 0.244 -12.446 -13.962 1.00 69.81 219 GLY A CA 1
ATOM 1628 C C . GLY A 1 219 ? -0.937 -12.530 -14.915 1.00 69.81 219 GLY A C 1
ATOM 1629 O O . GLY A 1 219 ? -1.208 -13.655 -15.388 1.00 69.81 219 GLY A O 1
#

Secondary structure (DSSP, 8-state):
----TTHHHH-TTS---SS--TT---EEEETT-GGGHHHHHHHHHHT--EEEEEE-SS--SS-TTTTPPPS-EEEESS--TT-TTS--HHHHHHHTHHHH--HHHHHHHHHHHHHHHHHT--SS---B---GGGPPSS--EEEE--BTT-HHHHHTT--HHHHHHH-SS--SSBSS-GGGGTTPPP--S-B-HHHHHTT-SEEEESS-HHHHHHHHHH-